Protein AF-A0A0K6FSK1-F1 (afdb_monomer_lite)

Organism: NCBI:txid456999

Secondary structure (DSSP, 8-state):
---------------------------------TTHHHHHH---S--S--S----TTTT----SGGGS--PPPTT----S-HHHHHHHHTTSS-TTS---HHHHHHHHHHHH---HHHHHHHHHHHHHHSEETTTTEEPPPSS-SSB--TGGGTT-TTSB-HHHHHHHHTTS-TT-TT----HHHHHHHHHHHHHHHH--

InterPro domains:
  IPR000028 Chloroperoxidase [PF01328] (67-198)
  IPR000028 Chloroperoxi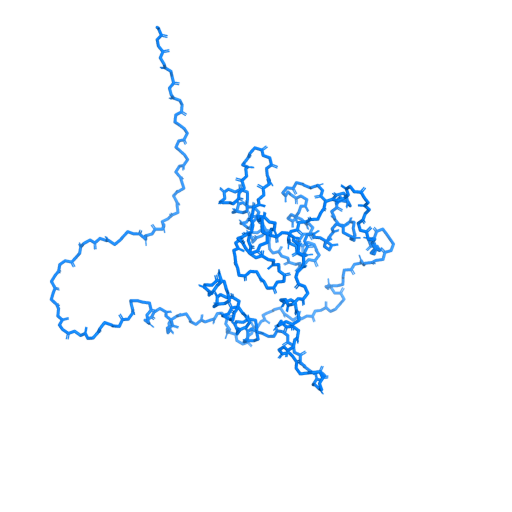dase [PS51405] (65-200)
  IPR036851 Chloroperoxidase-like superfamily [G3DSA:1.10.489.10] (57-200)
  IPR036851 Chloroperoxidase-like superfamily [SSF47571] (54-149)

Radius of gyration: 22.11 Å; chains: 1; bounding box: 65×78×45 Å

Structure (mmCIF, N/CA/C/O backbone):
data_AF-A0A0K6FSK1-F1
#
_entry.id   AF-A0A0K6FSK1-F1
#
loop_
_atom_site.group_PDB
_atom_site.id
_atom_site.type_symbol
_atom_site.label_atom_id
_atom_site.label_alt_id
_atom_site.label_comp_id
_atom_site.label_asym_id
_atom_site.label_entity_id
_atom_site.label_seq_id
_atom_site.pdbx_PDB_ins_code
_atom_site.Cartn_x
_atom_site.Cartn_y
_atom_site.Cartn_z
_atom_site.occupancy
_atom_site.B_iso_or_equiv
_atom_site.auth_seq_id
_atom_site.auth_comp_id
_atom_site.auth_asym_id
_atom_site.auth_atom_id
_atom_site.pdbx_PDB_model_num
ATOM 1 N N . MET A 1 1 ? -3.484 53.742 -11.649 1.00 34.16 1 MET A N 1
ATOM 2 C CA . MET A 1 1 ? -3.231 53.968 -10.212 1.00 34.16 1 MET A CA 1
ATOM 3 C C . MET A 1 1 ? -2.851 52.632 -9.583 1.00 34.16 1 MET A C 1
ATOM 5 O O . MET A 1 1 ? -3.701 51.766 -9.511 1.00 34.16 1 MET A O 1
ATOM 9 N N . GLN A 1 2 ? -1.553 52.509 -9.268 1.00 38.81 2 GLN A N 1
ATOM 10 C CA . GLN A 1 2 ? -0.832 51.586 -8.364 1.00 38.81 2 GLN A CA 1
ATOM 11 C C . GLN A 1 2 ? -1.074 50.048 -8.429 1.00 38.81 2 GLN A C 1
ATOM 13 O O . GLN A 1 2 ? -2.177 49.587 -8.149 1.00 38.81 2 GLN A O 1
ATOM 18 N N . PRO A 1 3 ? -0.016 49.247 -8.694 1.00 42.25 3 PRO A N 1
ATOM 19 C CA . PRO A 1 3 ? 0.044 47.802 -8.460 1.00 42.25 3 PRO A CA 1
ATOM 20 C C . PRO A 1 3 ? 0.623 47.474 -7.065 1.00 42.25 3 PRO A C 1
ATOM 22 O O . PRO A 1 3 ? 1.543 48.144 -6.606 1.00 42.25 3 PRO A O 1
ATOM 25 N N . PHE A 1 4 ? 0.151 46.403 -6.422 1.00 33.72 4 PHE A N 1
ATOM 26 C CA . PHE A 1 4 ? 0.806 45.795 -5.254 1.00 33.72 4 PHE A CA 1
ATOM 27 C C . PHE A 1 4 ? 1.145 44.331 -5.567 1.00 33.72 4 PHE A C 1
ATOM 29 O O . PHE A 1 4 ? 0.225 43.528 -5.728 1.00 33.72 4 PHE A O 1
ATOM 36 N N . PRO A 1 5 ? 2.432 43.947 -5.647 1.00 46.28 5 PRO A N 1
ATOM 37 C CA . PRO A 1 5 ? 2.841 42.554 -5.610 1.00 46.28 5 PRO A CA 1
ATOM 38 C C . PRO A 1 5 ? 3.157 42.168 -4.158 1.00 46.28 5 PRO A C 1
ATOM 40 O O . PRO A 1 5 ? 4.056 42.733 -3.541 1.00 46.28 5 PRO A O 1
ATOM 43 N N . ALA A 1 6 ? 2.438 41.195 -3.600 1.00 37.34 6 ALA A N 1
ATOM 44 C CA . ALA A 1 6 ? 2.857 40.527 -2.371 1.00 37.34 6 ALA A CA 1
ATOM 45 C C . ALA A 1 6 ? 3.639 39.264 -2.753 1.00 37.34 6 ALA A C 1
ATOM 47 O O . ALA A 1 6 ? 3.069 38.201 -2.991 1.00 37.34 6 ALA A O 1
ATOM 48 N N . LEU A 1 7 ? 4.961 39.414 -2.850 1.00 38.75 7 LEU A N 1
ATOM 49 C CA . LEU A 1 7 ? 5.911 38.309 -2.790 1.00 38.75 7 LEU A CA 1
ATOM 50 C C . LEU A 1 7 ? 5.837 37.688 -1.389 1.00 38.75 7 LEU A C 1
ATOM 52 O O . LEU A 1 7 ? 6.251 38.314 -0.417 1.00 38.75 7 LEU A O 1
ATOM 56 N N . ILE A 1 8 ? 5.355 36.451 -1.285 1.00 38.41 8 ILE A N 1
ATOM 57 C CA . ILE A 1 8 ? 5.636 35.602 -0.124 1.00 38.41 8 ILE A CA 1
ATOM 58 C C . ILE A 1 8 ? 6.870 34.777 -0.486 1.00 38.41 8 ILE A C 1
ATOM 60 O O . ILE A 1 8 ? 6.779 33.719 -1.102 1.00 38.41 8 ILE A O 1
ATOM 64 N N . ALA A 1 9 ? 8.041 35.308 -0.140 1.00 36.09 9 ALA A N 1
ATOM 65 C CA . ALA A 1 9 ? 9.275 34.543 -0.084 1.00 36.09 9 ALA A CA 1
ATOM 66 C C . ALA A 1 9 ? 9.294 33.783 1.248 1.00 36.09 9 ALA A C 1
ATOM 68 O O . ALA A 1 9 ? 9.629 34.353 2.286 1.00 36.09 9 ALA A O 1
ATOM 69 N N . LEU A 1 10 ? 8.909 32.506 1.236 1.00 36.31 10 LEU A N 1
ATOM 70 C CA . LEU A 1 10 ? 9.187 31.618 2.359 1.00 36.31 10 LEU A CA 1
ATOM 71 C C . LEU A 1 10 ? 10.569 31.005 2.129 1.00 36.31 10 LEU A C 1
ATOM 73 O O . LEU A 1 10 ? 10.738 30.089 1.326 1.00 36.31 10 LEU A O 1
ATOM 77 N N . ALA A 1 11 ? 11.573 31.565 2.799 1.00 36.16 11 ALA A N 1
ATOM 78 C CA . ALA A 1 11 ? 12.912 31.005 2.834 1.00 36.16 11 ALA A CA 1
ATOM 79 C C . ALA A 1 11 ? 12.872 29.646 3.553 1.00 36.16 11 ALA A C 1
ATOM 81 O O . ALA A 1 11 ? 12.874 29.585 4.781 1.00 36.16 11 ALA A O 1
ATOM 82 N N . LEU A 1 12 ? 12.862 28.547 2.794 1.00 39.47 12 LEU A N 1
ATOM 83 C CA . LEU A 1 12 ? 13.347 27.267 3.303 1.00 39.47 12 LEU A CA 1
ATOM 84 C C . LEU A 1 12 ? 14.866 27.395 3.459 1.00 39.47 12 LEU A C 1
ATOM 86 O O . LEU A 1 12 ? 15.631 27.135 2.534 1.00 39.47 12 LEU A O 1
ATOM 90 N N . ALA A 1 13 ? 15.315 27.806 4.643 1.00 41.19 13 ALA A N 1
ATOM 91 C CA . ALA A 1 13 ? 16.694 27.602 5.063 1.00 41.19 13 ALA A CA 1
ATOM 92 C C . ALA A 1 13 ? 16.888 26.119 5.422 1.00 41.19 13 ALA A C 1
ATOM 94 O O . ALA A 1 13 ? 17.000 25.744 6.584 1.00 41.19 13 ALA A O 1
ATOM 95 N N . GLY A 1 14 ? 16.887 25.265 4.402 1.00 38.97 14 GLY A N 1
ATOM 96 C CA . GLY A 1 14 ? 17.508 23.950 4.440 1.00 38.97 14 GLY A CA 1
ATOM 97 C C . GLY A 1 14 ? 18.625 23.979 3.411 1.00 38.97 14 GLY A C 1
ATOM 98 O O . GLY A 1 14 ? 18.356 24.148 2.225 1.00 38.97 14 GLY A O 1
ATOM 99 N N . ALA A 1 15 ? 19.878 23.894 3.847 1.00 41.66 15 ALA A N 1
ATOM 100 C CA . ALA A 1 15 ? 21.016 23.884 2.940 1.00 41.66 15 ALA A CA 1
ATOM 101 C C . ALA A 1 15 ? 20.999 22.607 2.079 1.00 41.66 15 ALA A C 1
ATOM 103 O O . ALA A 1 15 ? 21.584 21.592 2.444 1.00 41.66 15 ALA A O 1
ATOM 104 N N . VAL A 1 16 ? 20.355 22.659 0.914 1.00 39.56 16 VAL A N 1
ATOM 105 C CA . VAL A 1 16 ? 20.721 21.814 -0.224 1.00 39.56 16 VAL A CA 1
ATOM 106 C C . VAL A 1 16 ? 21.881 22.521 -0.912 1.00 39.56 16 VAL A C 1
ATOM 108 O O . VAL A 1 16 ? 21.704 23.429 -1.720 1.00 39.56 16 VAL A O 1
ATOM 111 N N . SER A 1 17 ? 23.103 22.131 -0.553 1.00 42.59 17 SER A N 1
ATOM 112 C CA . SER A 1 17 ? 24.263 22.409 -1.397 1.00 42.59 17 SER A CA 1
ATOM 113 C C . SER A 1 17 ? 24.192 21.467 -2.597 1.00 42.59 17 SER A C 1
ATOM 115 O O . SER A 1 17 ? 24.758 20.378 -2.598 1.00 42.59 17 SER A O 1
ATOM 117 N N . ALA A 1 18 ? 23.410 21.862 -3.595 1.00 38.56 18 ALA A N 1
ATOM 118 C CA . ALA A 1 18 ? 23.420 21.266 -4.921 1.00 38.56 18 ALA A CA 1
ATOM 119 C C . ALA A 1 18 ? 23.543 22.394 -5.946 1.00 38.56 18 ALA A C 1
ATOM 121 O O . ALA A 1 18 ? 22.648 22.635 -6.748 1.00 38.56 18 ALA A O 1
ATOM 122 N N . TYR A 1 19 ? 24.658 23.117 -5.885 1.00 37.97 19 TYR A N 1
ATOM 123 C CA . TYR A 1 19 ? 25.115 23.922 -7.008 1.00 37.97 19 TYR A CA 1
ATOM 124 C C . TYR A 1 19 ? 26.545 23.488 -7.330 1.00 37.97 19 TYR A C 1
ATOM 126 O O . TYR A 1 19 ? 27.399 23.552 -6.440 1.00 37.97 19 TYR A O 1
ATOM 134 N N . PRO A 1 20 ? 26.836 23.007 -8.550 1.00 41.19 20 PRO A N 1
ATOM 135 C CA . PRO A 1 20 ? 28.208 22.783 -8.959 1.00 41.19 20 PRO A CA 1
ATOM 136 C C . PRO A 1 20 ? 28.845 24.160 -9.157 1.00 41.19 20 PRO A C 1
ATOM 138 O O . PRO A 1 20 ? 28.588 24.844 -10.144 1.00 41.19 20 PRO A O 1
ATOM 141 N N . GLY A 1 21 ? 29.629 24.596 -8.172 1.00 34.19 21 GLY A N 1
ATOM 142 C CA . GLY A 1 21 ? 30.550 25.707 -8.357 1.00 34.19 21 GLY A CA 1
ATOM 143 C C . GLY A 1 21 ? 31.622 25.295 -9.359 1.00 34.19 21 GLY A C 1
ATOM 144 O O . GLY A 1 21 ? 32.258 24.253 -9.193 1.00 34.19 21 GLY A O 1
ATOM 145 N N . GLU A 1 22 ? 31.797 26.099 -10.405 1.00 43.84 22 GLU A N 1
ATOM 146 C CA . GLU A 1 22 ? 32.936 26.020 -11.314 1.00 43.84 22 GLU A CA 1
ATOM 147 C C . GLU A 1 22 ? 34.249 26.012 -10.518 1.00 43.84 22 GLU A C 1
ATOM 149 O O . GLU A 1 22 ? 34.535 26.917 -9.734 1.00 43.84 22 GLU A O 1
ATOM 154 N N . GLY A 1 23 ? 35.052 24.972 -10.736 1.00 31.52 23 GLY A N 1
ATOM 155 C CA . GLY A 1 23 ? 36.396 24.818 -10.198 1.00 31.52 23 GLY A CA 1
ATOM 156 C C . GLY A 1 23 ? 37.301 24.261 -11.286 1.00 31.52 23 GLY A C 1
ATOM 157 O O . GLY A 1 23 ? 37.164 23.115 -11.703 1.00 31.52 23 GLY A O 1
ATOM 158 N N . SER A 1 24 ? 38.180 25.126 -11.777 1.00 34.22 24 SER A N 1
ATOM 159 C CA . SER A 1 24 ? 39.178 24.866 -12.808 1.00 34.22 24 SER A CA 1
ATOM 160 C C . SER A 1 24 ? 40.335 23.994 -12.293 1.00 34.22 24 SER A C 1
ATOM 162 O O . SER A 1 24 ? 40.616 23.954 -11.098 1.00 34.22 24 SER A O 1
ATOM 164 N N . THR A 1 25 ? 41.066 23.429 -13.258 1.00 33.94 25 THR A N 1
ATOM 165 C CA . THR A 1 25 ? 42.421 22.839 -13.226 1.00 33.94 25 THR A CA 1
ATOM 166 C C . THR A 1 25 ? 42.614 21.374 -12.801 1.00 33.94 25 THR A C 1
ATOM 168 O O . THR A 1 25 ? 42.512 21.016 -11.638 1.00 33.94 25 THR A O 1
ATOM 171 N N . GLY A 1 26 ? 43.011 20.572 -13.804 1.00 40.16 26 GLY A N 1
ATOM 172 C CA . GLY A 1 26 ? 44.153 19.647 -13.759 1.00 40.16 26 GLY A CA 1
ATOM 173 C C . GLY A 1 26 ? 44.000 18.338 -12.982 1.00 40.16 26 GLY A C 1
ATOM 174 O O . GLY A 1 26 ? 44.145 18.328 -11.771 1.00 40.16 26 GLY A O 1
ATOM 175 N N . ASP A 1 27 ? 43.779 17.225 -13.694 1.00 35.41 27 ASP A N 1
ATOM 176 C CA . ASP A 1 27 ? 44.690 16.061 -13.724 1.00 35.41 27 ASP A CA 1
ATOM 177 C C . ASP A 1 27 ? 44.001 14.782 -14.241 1.00 35.41 27 ASP A C 1
ATOM 179 O O . ASP A 1 27 ? 42.877 14.433 -13.882 1.00 35.41 27 ASP A O 1
ATOM 183 N N . ASN A 1 28 ? 44.715 14.065 -15.114 1.00 48.56 28 ASN A N 1
ATOM 184 C CA . ASN A 1 28 ? 44.301 12.827 -15.776 1.00 48.56 28 ASN A CA 1
ATOM 185 C C . ASN A 1 28 ? 44.066 11.671 -14.785 1.00 48.56 28 ASN A C 1
ATOM 187 O O . ASN A 1 28 ? 45.002 10.944 -14.451 1.00 48.56 28 ASN A O 1
ATOM 191 N N . LYS A 1 29 ? 42.812 11.418 -14.401 1.00 40.03 29 LYS A N 1
ATOM 192 C CA . LYS A 1 29 ? 42.339 10.103 -13.931 1.00 40.03 29 LYS A CA 1
ATOM 193 C C . LYS A 1 29 ? 40.964 9.816 -14.534 1.00 40.03 29 LYS A C 1
ATOM 195 O O . LYS A 1 29 ? 40.110 10.692 -14.586 1.00 40.03 29 LYS A O 1
ATOM 200 N N . THR A 1 30 ? 40.795 8.586 -15.025 1.00 42.62 30 THR A N 1
ATOM 201 C CA . THR A 1 30 ? 39.555 7.977 -15.549 1.00 42.62 30 THR A CA 1
ATOM 202 C C . THR A 1 30 ? 38.298 8.508 -14.852 1.00 42.62 30 THR A C 1
ATOM 204 O O . THR A 1 30 ? 38.330 8.598 -13.624 1.00 42.62 30 THR A O 1
ATOM 207 N N . PRO A 1 31 ? 37.196 8.807 -15.575 1.00 41.78 31 PRO A N 1
ATOM 208 C CA . PRO A 1 31 ? 35.997 9.392 -14.986 1.00 41.78 31 PRO A CA 1
ATOM 209 C C . PRO A 1 31 ? 35.326 8.370 -14.065 1.00 41.78 31 PRO A C 1
ATOM 211 O O . PRO A 1 31 ? 34.455 7.599 -14.460 1.00 41.78 31 PRO A O 1
ATOM 214 N N . THR A 1 32 ? 35.759 8.337 -12.811 1.00 45.44 32 THR A N 1
ATOM 215 C CA . THR A 1 32 ? 35.029 7.691 -11.735 1.00 45.44 32 THR A CA 1
ATOM 216 C C . THR A 1 32 ? 33.798 8.538 -11.478 1.00 45.44 32 THR A C 1
ATOM 218 O O . THR A 1 32 ? 33.920 9.724 -11.172 1.00 45.44 32 THR A O 1
ATOM 221 N N . CYS A 1 33 ? 32.620 7.930 -11.633 1.00 46.72 33 CYS A N 1
ATOM 222 C CA . CYS A 1 33 ? 31.341 8.522 -11.262 1.00 46.72 33 CYS A CA 1
ATOM 223 C C . CYS A 1 33 ? 31.490 9.261 -9.914 1.00 46.72 33 CYS A C 1
ATOM 225 O O . CYS A 1 33 ? 31.934 8.633 -8.948 1.00 46.72 33 CYS A O 1
ATOM 227 N N . PRO A 1 34 ? 31.149 10.561 -9.817 1.00 56.97 34 PRO A N 1
ATOM 228 C CA . PRO A 1 34 ? 31.368 11.367 -8.609 1.00 56.97 34 PRO A CA 1
ATOM 229 C C . PRO A 1 34 ? 30.600 10.838 -7.384 1.00 56.97 34 PRO A C 1
ATOM 231 O O . PRO A 1 34 ? 30.915 11.191 -6.251 1.00 56.97 34 PRO A O 1
ATOM 234 N N . TYR A 1 35 ? 29.655 9.920 -7.60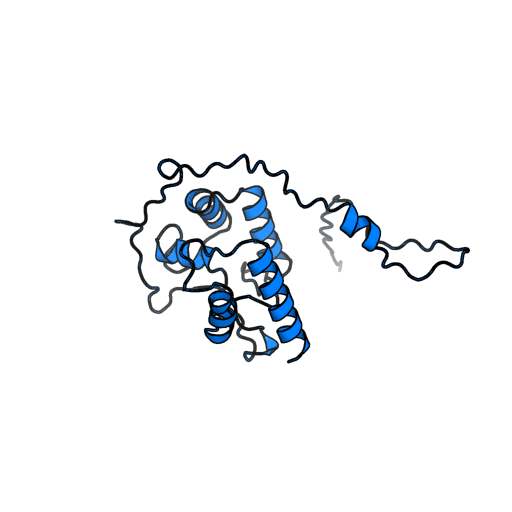5 1.00 50.59 35 TYR A N 1
ATOM 235 C CA . TYR A 1 35 ? 28.891 9.214 -6.579 1.00 50.59 35 TYR A CA 1
ATOM 236 C C . TYR A 1 35 ? 29.527 7.886 -6.120 1.00 50.59 35 TYR A C 1
ATOM 238 O O . TYR A 1 35 ? 29.054 7.279 -5.162 1.00 50.59 35 TYR A O 1
ATOM 246 N N . ALA A 1 36 ? 30.607 7.407 -6.750 1.00 52.62 36 ALA A N 1
ATOM 247 C CA . ALA A 1 36 ? 31.212 6.105 -6.437 1.00 52.62 3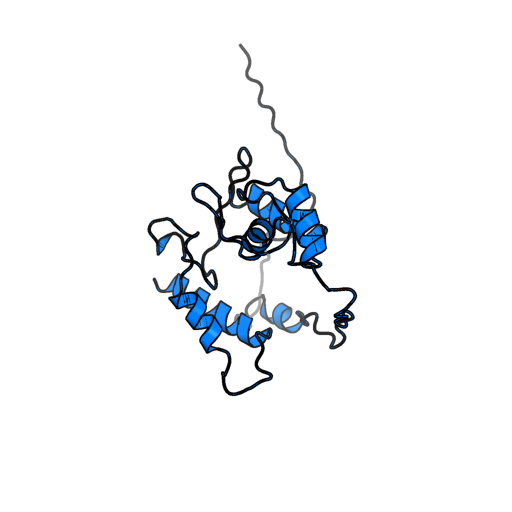6 ALA A CA 1
ATOM 248 C C . ALA A 1 36 ? 31.790 6.042 -5.010 1.00 52.62 36 ALA A C 1
ATOM 250 O O . ALA A 1 36 ? 31.637 5.038 -4.317 1.00 52.62 36 ALA A O 1
ATOM 251 N N . ALA A 1 37 ? 32.387 7.137 -4.529 1.00 48.34 37 ALA A N 1
ATOM 252 C CA . ALA A 1 37 ? 32.875 7.233 -3.150 1.00 48.34 37 ALA A CA 1
ATOM 253 C C . ALA A 1 37 ? 31.729 7.333 -2.122 1.00 48.34 37 ALA A C 1
ATOM 255 O O . ALA A 1 37 ? 31.877 6.916 -0.974 1.00 48.34 37 ALA A O 1
ATOM 2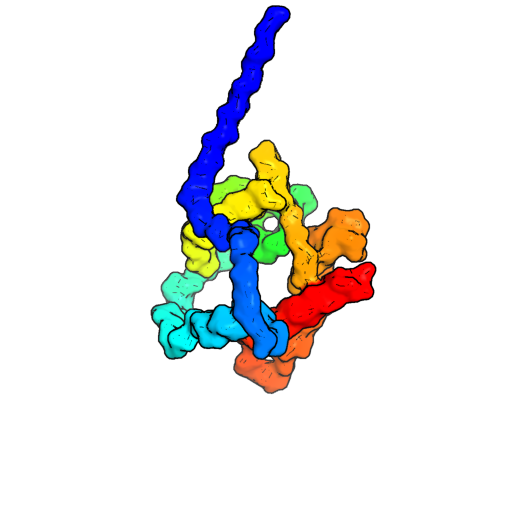56 N N . GLN A 1 38 ? 30.566 7.846 -2.536 1.00 48.94 38 GLN A N 1
ATOM 257 C CA . GLN A 1 38 ? 29.366 7.942 -1.700 1.00 48.94 38 GLN A CA 1
ATOM 258 C C . GLN A 1 38 ? 28.597 6.617 -1.659 1.00 48.94 38 GLN A C 1
ATOM 260 O O . GLN A 1 38 ? 28.013 6.302 -0.631 1.00 48.94 38 GLN A O 1
ATOM 265 N N . ALA A 1 39 ? 28.665 5.793 -2.710 1.00 49.34 39 ALA A N 1
ATOM 266 C CA . ALA A 1 39 ? 28.123 4.434 -2.702 1.00 49.34 39 ALA A CA 1
ATOM 267 C C . ALA A 1 39 ? 28.852 3.519 -1.698 1.00 49.34 39 ALA A C 1
ATOM 269 O O . ALA A 1 39 ? 28.219 2.688 -1.056 1.00 49.34 39 ALA A O 1
ATOM 270 N N . ALA A 1 40 ? 30.164 3.710 -1.514 1.00 45.12 40 ALA A N 1
ATOM 271 C CA . ALA A 1 40 ? 30.954 2.972 -0.524 1.00 45.12 40 ALA A CA 1
ATOM 272 C C . ALA A 1 40 ? 30.736 3.463 0.925 1.00 45.12 40 ALA A C 1
ATOM 274 O O . ALA A 1 40 ? 30.867 2.679 1.865 1.00 45.12 40 ALA A O 1
ATOM 275 N N . ASN A 1 41 ? 30.380 4.743 1.110 1.00 42.66 41 ASN A N 1
ATOM 276 C CA . ASN A 1 41 ? 30.095 5.349 2.420 1.00 42.66 41 ASN A CA 1
ATOM 277 C C . ASN A 1 41 ? 28.606 5.410 2.779 1.00 42.66 41 ASN A C 1
ATOM 279 O O . ASN A 1 41 ? 28.271 5.663 3.937 1.00 42.66 41 ASN A O 1
ATOM 283 N N . ALA A 1 42 ? 27.712 5.080 1.848 1.00 40.00 42 ALA A N 1
ATOM 284 C CA . ALA A 1 42 ? 26.370 4.622 2.154 1.00 40.00 42 ALA A CA 1
ATOM 285 C C . ALA A 1 42 ? 26.477 3.209 2.739 1.00 40.00 42 ALA A C 1
ATOM 287 O O . ALA A 1 42 ? 26.015 2.224 2.162 1.00 40.00 42 ALA A O 1
ATOM 288 N N . LYS A 1 43 ? 27.078 3.101 3.932 1.00 39.22 43 LYS A N 1
ATOM 289 C CA . LYS A 1 43 ? 26.673 2.058 4.862 1.00 39.22 43 LYS A CA 1
ATOM 290 C C . LYS A 1 43 ? 25.169 2.231 4.975 1.00 39.22 43 LYS A C 1
ATOM 292 O O . LYS A 1 43 ? 24.694 3.154 5.635 1.00 39.22 43 LYS A O 1
ATOM 297 N N . ARG A 1 44 ? 24.432 1.368 4.267 1.00 43.47 44 ARG A N 1
ATOM 298 C CA . ARG A 1 44 ? 23.040 1.052 4.561 1.00 43.47 44 ARG A CA 1
ATOM 299 C C . ARG A 1 44 ? 22.946 1.095 6.084 1.00 43.47 44 ARG A C 1
ATOM 301 O O . ARG A 1 44 ? 23.816 0.515 6.741 1.00 43.47 44 ARG A O 1
ATOM 308 N N . GLN A 1 45 ? 21.964 1.789 6.652 1.00 40.53 45 GLN A N 1
ATOM 309 C CA . GLN A 1 45 ? 21.563 1.554 8.039 1.00 40.53 45 GLN A CA 1
ATOM 310 C C . GLN A 1 45 ? 21.059 0.106 8.130 1.00 40.53 45 GLN A C 1
ATOM 312 O O . GLN A 1 45 ? 19.878 -0.191 8.156 1.00 40.53 45 GLN A O 1
ATOM 317 N N . SER A 1 46 ? 22.010 -0.806 8.069 1.00 43.84 46 SER A N 1
ATOM 318 C CA . SER A 1 46 ? 21.971 -2.223 8.320 1.00 43.84 46 SER A CA 1
ATOM 319 C C . SER A 1 46 ? 23.127 -2.431 9.296 1.00 43.84 46 SER A C 1
ATOM 321 O O . SER A 1 46 ? 24.033 -3.234 9.107 1.00 43.84 46 SER A O 1
ATOM 323 N N . SER A 1 47 ? 23.140 -1.629 10.367 1.00 41.41 47 SER A N 1
ATOM 324 C CA . SER A 1 47 ? 23.519 -2.222 11.635 1.00 41.41 47 SER A CA 1
ATOM 325 C C . SER A 1 47 ? 22.528 -3.362 11.823 1.00 41.41 47 SER A C 1
ATOM 327 O O . SER A 1 47 ? 21.322 -3.124 11.862 1.00 41.41 47 SER A O 1
ATOM 329 N N . THR A 1 48 ? 23.036 -4.584 11.881 1.00 43.72 48 THR A N 1
ATOM 330 C CA . THR A 1 48 ? 22.349 -5.861 12.131 1.00 43.72 48 THR A CA 1
ATOM 331 C C . THR A 1 48 ? 21.671 -5.933 13.510 1.00 43.72 48 THR A C 1
ATOM 333 O O . THR A 1 48 ? 21.579 -6.987 14.126 1.00 43.72 48 THR A O 1
ATOM 336 N N . SER A 1 49 ? 21.192 -4.795 13.994 1.00 46.59 49 SER A N 1
ATOM 337 C CA . SER A 1 49 ? 20.444 -4.593 15.217 1.00 46.59 49 SER A CA 1
ATOM 338 C C . SER A 1 49 ? 19.262 -3.703 14.850 1.00 46.59 49 SER A C 1
ATOM 340 O O . SER A 1 49 ? 19.260 -2.506 15.139 1.00 46.59 49 SER A O 1
ATOM 342 N N . SER A 1 50 ? 18.260 -4.257 14.162 1.00 49.59 50 SER A N 1
ATOM 343 C CA . SER A 1 50 ? 16.941 -3.630 14.176 1.00 49.59 50 SER A CA 1
ATOM 344 C C . SER A 1 50 ? 16.493 -3.617 15.639 1.00 49.59 50 SER A C 1
ATOM 346 O O . SER A 1 50 ? 16.150 -4.659 16.192 1.00 49.59 50 SER A O 1
ATOM 348 N N . SER A 1 51 ? 16.541 -2.464 16.309 1.00 49.53 51 SER A N 1
ATOM 349 C CA . SER A 1 51 ? 16.055 -2.351 17.694 1.00 49.53 51 SER A CA 1
ATOM 350 C C . SER A 1 51 ? 14.545 -2.602 17.808 1.00 49.53 51 SER A C 1
ATOM 352 O O . SER A 1 51 ? 14.025 -2.742 18.910 1.00 49.53 51 SER A O 1
ATOM 354 N N . ALA A 1 52 ? 13.839 -2.692 16.679 1.00 61.44 52 ALA A N 1
ATOM 355 C CA . ALA A 1 52 ? 12.455 -3.119 16.609 1.00 61.44 52 ALA A CA 1
ATOM 356 C C . ALA A 1 52 ? 12.374 -4.654 16.566 1.00 61.44 52 ALA A C 1
ATOM 358 O O . ALA A 1 52 ? 12.365 -5.266 15.501 1.00 61.44 52 ALA A O 1
ATOM 359 N N . THR A 1 53 ? 12.314 -5.294 17.732 1.00 72.31 53 THR A N 1
ATOM 360 C CA . THR A 1 53 ? 11.785 -6.660 17.838 1.00 72.31 53 THR A CA 1
ATOM 361 C C . THR A 1 53 ? 10.273 -6.626 17.641 1.00 72.31 53 THR A C 1
ATOM 363 O O . THR A 1 53 ? 9.601 -5.820 18.285 1.00 72.31 53 THR A O 1
ATOM 366 N N . PHE A 1 54 ? 9.739 -7.500 16.783 1.00 79.44 54 PHE A N 1
ATOM 367 C CA . PHE A 1 54 ? 8.294 -7.634 16.609 1.00 79.44 54 PHE A CA 1
ATOM 368 C C . PHE A 1 54 ? 7.653 -8.195 17.885 1.00 79.44 54 PHE A C 1
ATOM 370 O O . PHE A 1 54 ? 8.027 -9.268 18.359 1.00 79.44 54 PHE A O 1
ATOM 377 N N . ASP A 1 55 ? 6.686 -7.468 18.432 1.00 85.25 55 ASP A N 1
ATOM 378 C CA . ASP A 1 55 ? 5.863 -7.883 19.562 1.00 85.25 55 ASP A CA 1
ATOM 379 C C . ASP A 1 55 ? 4.416 -8.028 19.060 1.00 85.25 55 ASP A C 1
ATOM 381 O O . ASP A 1 55 ? 3.721 -7.019 18.891 1.00 85.25 55 ASP A O 1
ATOM 385 N N . PRO A 1 56 ? 3.936 -9.262 18.813 1.00 85.38 56 PRO A N 1
ATOM 386 C CA . PRO A 1 56 ? 2.625 -9.491 18.209 1.00 85.38 56 PRO A CA 1
ATOM 387 C C . PRO A 1 56 ? 1.468 -8.992 19.071 1.00 85.38 56 PRO A C 1
ATOM 389 O O . PRO A 1 56 ? 0.378 -8.779 18.551 1.00 85.38 56 PRO A O 1
ATOM 392 N N . VAL A 1 57 ? 1.673 -8.830 20.382 1.00 88.31 57 VAL A N 1
ATOM 393 C CA . VAL A 1 57 ? 0.633 -8.343 21.289 1.00 88.31 57 VAL A CA 1
ATOM 394 C C . VAL A 1 57 ? 0.573 -6.823 21.231 1.00 88.31 57 VAL A C 1
ATOM 396 O O . VAL A 1 57 ? -0.511 -6.265 21.073 1.00 88.31 57 VAL A O 1
ATOM 399 N N . LYS A 1 58 ? 1.725 -6.145 21.311 1.00 85.62 58 LYS A N 1
ATOM 400 C CA . LYS A 1 58 ? 1.779 -4.673 21.262 1.00 85.62 58 LYS A CA 1
ATOM 401 C C . LYS A 1 58 ? 1.484 -4.105 19.880 1.00 85.62 58 LYS A C 1
ATOM 403 O O . LYS A 1 58 ? 0.954 -3.006 19.787 1.00 85.62 58 LYS A O 1
ATOM 408 N N . GLN A 1 59 ? 1.823 -4.836 18.823 1.00 88.50 59 GLN A N 1
ATOM 409 C CA . GLN A 1 59 ? 1.634 -4.408 17.434 1.00 88.50 59 GLN A CA 1
ATOM 410 C C . GLN A 1 59 ? 0.365 -4.998 16.808 1.00 88.50 59 GLN A C 1
ATOM 412 O O . GLN A 1 59 ? 0.192 -4.966 15.590 1.00 88.50 59 GLN A O 1
ATOM 417 N N . LYS A 1 60 ? -0.541 -5.545 17.629 1.00 91.19 60 LYS A N 1
ATOM 418 C CA . LYS A 1 60 ? -1.838 -6.017 17.155 1.00 91.19 60 LYS A CA 1
ATOM 419 C C . LYS A 1 60 ? -2.732 -4.828 16.807 1.00 91.19 60 LYS A C 1
ATOM 421 O O . LYS A 1 60 ? -3.094 -4.041 17.678 1.00 91.19 60 LYS A O 1
ATOM 426 N N . ILE A 1 61 ? -3.165 -4.772 15.554 1.00 94.50 61 ILE A N 1
ATOM 427 C CA . ILE A 1 61 ? -4.193 -3.842 15.084 1.00 94.50 61 ILE A CA 1
ATOM 428 C C . ILE A 1 61 ? -5.545 -4.560 15.051 1.00 94.50 61 ILE A C 1
ATOM 430 O O . ILE A 1 61 ? -5.643 -5.696 14.584 1.00 94.50 61 ILE A O 1
ATOM 434 N N . ASP A 1 62 ? -6.590 -3.914 15.568 1.00 93.88 62 ASP A N 1
ATOM 435 C CA . ASP A 1 62 ? -7.949 -4.454 15.519 1.00 93.88 62 ASP A CA 1
ATOM 436 C C . ASP A 1 62 ? -8.564 -4.251 14.132 1.00 93.88 62 ASP A C 1
ATOM 438 O O . ASP A 1 62 ? -8.892 -3.142 13.737 1.00 93.88 62 ASP A O 1
ATOM 442 N N . VAL A 1 63 ? -8.752 -5.341 13.397 1.00 95.69 63 VAL A N 1
ATOM 443 C CA . VAL A 1 63 ? -9.408 -5.344 12.081 1.00 95.69 63 VAL A CA 1
ATOM 444 C C . VAL A 1 63 ? -10.792 -5.995 12.141 1.00 95.69 63 VAL A C 1
ATOM 446 O O . VAL A 1 63 ? -11.251 -6.595 11.170 1.00 95.69 63 VAL A O 1
ATOM 449 N N . THR A 1 64 ? -11.447 -5.933 13.303 1.00 95.69 64 THR A N 1
ATOM 450 C CA . THR A 1 64 ? -12.773 -6.511 13.559 1.00 95.69 64 THR A CA 1
ATOM 451 C C . THR A 1 64 ? -13.798 -5.434 13.928 1.00 95.69 64 THR A C 1
ATOM 453 O O . THR A 1 64 ? -13.467 -4.258 14.070 1.00 95.69 64 THR A O 1
ATOM 456 N N . GLY A 1 65 ? -15.078 -5.807 14.040 1.00 95.69 65 GLY A N 1
ATOM 457 C CA . GLY A 1 65 ? -16.140 -4.883 14.453 1.00 95.69 65 GLY A CA 1
ATOM 458 C C . GLY A 1 65 ? -16.245 -3.654 13.544 1.00 95.69 65 GLY A C 1
ATOM 459 O O . GLY A 1 65 ? -16.464 -3.788 12.342 1.00 95.69 65 GLY A O 1
ATOM 460 N N . VAL A 1 66 ? -16.071 -2.458 14.115 1.00 94.00 66 VAL A N 1
ATOM 461 C CA . VAL A 1 66 ? -16.082 -1.186 13.362 1.00 94.00 66 VAL A CA 1
ATOM 462 C C . VAL A 1 66 ? -14.911 -1.055 12.382 1.00 94.00 66 VAL A C 1
ATOM 464 O O . VAL A 1 66 ? -15.007 -0.285 11.431 1.00 94.00 66 VAL A O 1
ATOM 467 N N . HIS A 1 67 ? -13.845 -1.834 12.591 1.00 96.69 67 HIS A N 1
ATOM 468 C CA . HIS A 1 67 ? -12.675 -1.920 11.722 1.00 96.69 67 HIS A CA 1
ATOM 469 C C . HIS A 1 67 ? -12.649 -3.186 10.854 1.00 96.69 67 HIS A C 1
ATOM 471 O O . HIS A 1 67 ? -11.638 -3.491 10.213 1.00 96.69 67 HIS A O 1
ATOM 477 N N . ALA A 1 68 ? -13.756 -3.936 10.806 1.00 97.44 68 ALA A N 1
ATOM 478 C CA . ALA A 1 68 ? -13.906 -5.034 9.862 1.00 97.44 68 ALA A CA 1
ATOM 479 C C . ALA A 1 68 ? -13.759 -4.524 8.425 1.00 97.44 68 ALA A C 1
ATOM 481 O O . ALA A 1 68 ? -14.249 -3.447 8.080 1.00 97.44 68 ALA A O 1
ATOM 482 N N . PHE A 1 69 ? -13.093 -5.315 7.581 1.00 97.75 69 PHE A N 1
ATOM 483 C CA . PHE A 1 69 ? -12.938 -4.972 6.174 1.00 97.75 69 PHE A CA 1
ATOM 484 C C . PHE A 1 69 ? -14.304 -4.741 5.526 1.00 97.75 69 PHE A C 1
ATOM 486 O O . PHE A 1 69 ? -15.190 -5.599 5.563 1.00 97.75 69 PHE A O 1
ATOM 493 N N . LYS A 1 70 ? -14.431 -3.601 4.855 1.00 96.50 70 LYS A N 1
ATOM 494 C CA . LYS A 1 70 ? -15.551 -3.290 3.984 1.00 96.50 70 LYS A CA 1
ATOM 495 C C . LYS A 1 70 ? -15.010 -2.884 2.618 1.00 96.50 70 LYS A C 1
ATOM 497 O O . LYS A 1 70 ? -14.133 -2.028 2.508 1.00 96.50 70 LYS A O 1
ATOM 502 N N . ALA A 1 71 ? -15.521 -3.521 1.567 1.00 95.62 71 ALA A N 1
ATOM 503 C CA . ALA A 1 71 ? -15.181 -3.137 0.203 1.00 95.62 71 ALA A CA 1
ATOM 504 C C . ALA A 1 71 ? -15.722 -1.723 -0.095 1.00 95.62 71 ALA A C 1
ATOM 506 O O . ALA A 1 71 ? -16.825 -1.405 0.360 1.00 95.62 71 ALA A O 1
ATOM 507 N N . PRO A 1 72 ? -14.989 -0.895 -0.864 1.00 93.38 72 PRO A N 1
ATOM 508 C CA . PRO A 1 72 ? -15.441 0.447 -1.214 1.00 93.38 72 PRO A CA 1
ATOM 509 C C . PRO A 1 72 ? -16.760 0.386 -1.993 1.00 93.38 72 PRO A C 1
ATOM 511 O O . PRO A 1 72 ? -16.915 -0.409 -2.924 1.00 93.38 72 PRO A O 1
ATOM 514 N N . ALA A 1 73 ? -17.714 1.233 -1.617 1.00 93.25 73 ALA A N 1
ATOM 515 C CA . ALA A 1 73 ? -18.987 1.377 -2.303 1.00 93.25 73 ALA A CA 1
ATOM 516 C C . ALA A 1 73 ? -18.867 2.305 -3.522 1.00 93.25 73 ALA A C 1
ATOM 518 O O . ALA A 1 73 ? -17.880 3.016 -3.727 1.00 93.25 73 ALA A O 1
ATOM 519 N N . LYS A 1 74 ? -19.916 2.336 -4.351 1.00 94.12 74 LYS A N 1
ATOM 520 C CA . LYS A 1 74 ? -19.995 3.276 -5.474 1.00 94.12 74 LYS A CA 1
ATOM 521 C C . LYS A 1 74 ? -19.921 4.717 -4.953 1.00 94.12 74 LYS A C 1
ATOM 523 O O . LYS A 1 74 ? -20.811 5.151 -4.230 1.00 94.12 74 LYS A O 1
ATOM 528 N N . GLY A 1 75 ? -18.905 5.458 -5.391 1.00 86.75 75 GLY A N 1
ATOM 529 C CA . GLY A 1 75 ? -18.669 6.851 -4.994 1.00 86.75 75 GLY A CA 1
ATOM 530 C C . GLY A 1 75 ? -17.561 7.022 -3.953 1.00 86.75 75 GLY A C 1
ATOM 531 O O . GLY A 1 75 ? -17.036 8.129 -3.832 1.00 86.75 75 GLY A O 1
ATOM 532 N N . ASP A 1 76 ? -17.148 5.943 -3.282 1.00 89.00 76 ASP A N 1
ATOM 533 C CA . ASP A 1 76 ? -15.982 5.970 -2.403 1.00 89.00 76 ASP A CA 1
ATOM 534 C C . ASP A 1 76 ? -14.708 6.122 -3.239 1.00 89.00 76 ASP A C 1
ATOM 536 O O . ASP A 1 76 ? -14.518 5.467 -4.269 1.00 89.00 76 ASP A O 1
ATOM 540 N N . LYS A 1 77 ? -13.820 7.012 -2.801 1.00 86.88 77 LYS A N 1
ATOM 541 C CA . LYS A 1 77 ? -12.564 7.307 -3.483 1.00 86.88 77 LYS A CA 1
ATOM 542 C C . LYS A 1 77 ? -11.473 6.383 -2.974 1.00 86.88 77 LYS A C 1
ATOM 544 O O . LYS A 1 77 ? -11.312 6.186 -1.773 1.00 86.88 77 LYS A O 1
ATOM 549 N N . ARG A 1 78 ? -10.685 5.837 -3.889 1.00 88.88 78 ARG A N 1
ATOM 550 C CA . ARG A 1 78 ? -9.430 5.161 -3.569 1.00 88.88 78 ARG A CA 1
ATOM 551 C C . ARG A 1 78 ? -8.354 5.742 -4.457 1.00 88.88 78 ARG A C 1
ATOM 553 O O . ARG A 1 78 ? -8.598 6.048 -5.624 1.00 88.88 78 ARG A O 1
ATOM 560 N N . GLY A 1 79 ? -7.209 5.967 -3.842 1.00 80.88 79 GLY A N 1
ATOM 561 C CA . GLY A 1 79 ? -6.050 6.510 -4.510 1.00 80.88 79 GLY A CA 1
ATOM 562 C C . GLY A 1 79 ? -5.077 5.400 -4.877 1.00 80.88 79 GLY A C 1
ATOM 563 O O . GLY A 1 79 ? -5.389 4.212 -4.785 1.00 80.88 79 GLY A O 1
ATOM 564 N N . PRO A 1 80 ? -3.860 5.785 -5.230 1.00 81.44 80 PRO A N 1
ATOM 565 C CA . PRO A 1 80 ? -2.810 4.835 -5.540 1.00 81.44 80 PRO A CA 1
ATOM 566 C C . PRO A 1 80 ? -2.069 4.318 -4.314 1.00 81.44 80 PRO A C 1
ATOM 568 O O . PRO A 1 80 ? -1.381 3.306 -4.382 1.00 81.44 80 PRO A O 1
ATOM 571 N N . CYS A 1 81 ? -2.186 4.993 -3.172 1.00 86.25 81 CYS A N 1
ATOM 572 C CA . CYS A 1 81 ? -1.524 4.558 -1.954 1.00 86.25 81 CYS A CA 1
ATOM 573 C C . CYS A 1 81 ? -2.264 3.343 -1.364 1.00 86.25 81 CYS A C 1
ATOM 575 O O . CYS A 1 81 ? -3.376 3.505 -0.846 1.00 86.25 81 CYS A O 1
ATOM 577 N N . PRO A 1 82 ? -1.678 2.127 -1.393 1.00 90.38 82 PRO A N 1
ATOM 578 C CA . PRO A 1 82 ? -2.350 0.938 -0.873 1.00 90.38 82 PRO A CA 1
ATOM 579 C C . PRO A 1 82 ? -2.596 1.036 0.640 1.00 90.38 82 PRO A C 1
ATOM 581 O O . PRO A 1 82 ? -3.619 0.551 1.117 1.00 90.38 82 PRO A O 1
ATOM 584 N N . ALA A 1 83 ? -1.712 1.719 1.378 1.00 90.12 83 ALA A N 1
ATOM 585 C CA . ALA A 1 83 ? -1.838 1.923 2.819 1.00 90.12 83 ALA A CA 1
ATOM 586 C C . ALA A 1 83 ? -3.084 2.753 3.174 1.00 90.12 83 ALA A C 1
ATOM 588 O O . ALA A 1 83 ? -3.923 2.306 3.954 1.00 90.12 83 ALA A O 1
ATOM 589 N N . LEU A 1 84 ? -3.268 3.917 2.538 1.00 90.38 84 LEU A N 1
ATOM 590 C CA . LEU A 1 84 ? -4.451 4.762 2.761 1.00 90.38 84 LEU A CA 1
ATOM 591 C C . LEU A 1 84 ? -5.743 4.065 2.313 1.00 90.38 84 LEU A C 1
ATOM 593 O O . LEU A 1 84 ? -6.772 4.168 2.981 1.00 90.38 84 LEU A O 1
ATOM 597 N N . ASN A 1 85 ? -5.686 3.297 1.221 1.00 92.94 85 ASN A N 1
ATOM 598 C CA . ASN A 1 85 ? -6.822 2.496 0.769 1.00 92.94 85 ASN A CA 1
ATOM 599 C C . ASN A 1 85 ? -7.229 1.441 1.808 1.00 92.94 85 ASN A C 1
ATOM 601 O O . ASN A 1 85 ? -8.424 1.255 2.047 1.00 92.94 85 ASN A O 1
ATOM 605 N N . ALA A 1 86 ? -6.256 0.769 2.432 1.00 95.19 86 ALA A N 1
ATOM 606 C CA . ALA A 1 86 ? -6.508 -0.191 3.501 1.00 95.19 86 ALA A CA 1
ATOM 607 C C . ALA A 1 86 ? -7.119 0.492 4.732 1.00 95.19 86 ALA A C 1
ATOM 609 O O . ALA A 1 86 ? -8.144 0.031 5.229 1.00 95.19 86 ALA A O 1
ATOM 610 N N . LEU A 1 87 ? -6.570 1.631 5.168 1.00 95.25 87 LEU A N 1
ATOM 611 C CA . LEU A 1 87 ? -7.115 2.395 6.295 1.00 95.25 87 LEU A CA 1
ATOM 612 C C . LEU A 1 87 ? -8.573 2.811 6.068 1.00 95.25 87 LEU A C 1
ATOM 614 O O . LEU A 1 87 ? -9.400 2.648 6.963 1.00 95.25 87 LEU A O 1
ATOM 618 N N . ALA A 1 88 ? -8.917 3.285 4.868 1.00 95.44 88 ALA A N 1
ATOM 619 C CA . ALA A 1 88 ? -10.296 3.627 4.527 1.00 95.44 88 ALA A CA 1
ATOM 620 C C . ALA A 1 88 ? -11.207 2.384 4.476 1.00 95.44 88 ALA A C 1
ATOM 622 O O . ALA A 1 88 ? -12.325 2.417 4.992 1.00 95.44 88 ALA A O 1
ATOM 623 N N . ASN A 1 89 ? -10.739 1.261 3.916 1.00 97.25 89 ASN A N 1
ATOM 624 C CA . ASN A 1 89 ? -11.496 -0.003 3.882 1.00 97.25 89 ASN A CA 1
ATOM 625 C C . ASN A 1 89 ? -11.748 -0.593 5.280 1.00 97.25 89 ASN A C 1
ATOM 627 O O . ASN A 1 89 ? -12.757 -1.266 5.476 1.00 97.25 89 ASN A O 1
ATOM 631 N N . HIS A 1 90 ? -10.858 -0.318 6.234 1.00 97.81 90 HIS A N 1
ATOM 632 C CA . HIS A 1 90 ? -10.960 -0.723 7.637 1.00 97.81 90 HIS A CA 1
ATOM 633 C C . HIS A 1 90 ? -11.494 0.392 8.554 1.00 97.81 90 HIS A C 1
ATOM 635 O O . HIS A 1 90 ? -11.405 0.282 9.771 1.00 97.81 90 HIS A O 1
ATOM 641 N N . GLY A 1 91 ? -12.023 1.495 8.016 1.00 94.75 91 GLY A N 1
ATOM 642 C CA . GLY A 1 91 ? -12.648 2.552 8.823 1.00 94.75 91 GLY A CA 1
ATOM 643 C C . GLY A 1 91 ? -11.706 3.290 9.787 1.00 94.75 91 GLY A C 1
ATOM 644 O O . GLY A 1 91 ? -12.181 3.956 10.702 1.00 94.75 91 GLY A O 1
ATOM 645 N N . TYR A 1 92 ? -10.387 3.179 9.606 1.00 95.06 92 TYR A N 1
ATOM 646 C CA . TYR A 1 92 ? -9.397 4.024 10.289 1.00 95.06 92 TYR A CA 1
ATOM 647 C C . TYR A 1 92 ? -9.313 5.424 9.679 1.00 95.06 92 TYR A C 1
ATOM 649 O O . TYR A 1 92 ? -8.891 6.363 10.344 1.00 95.06 92 TYR A O 1
ATOM 657 N N . LEU A 1 93 ? -9.747 5.551 8.427 1.00 92.69 93 LEU A N 1
ATOM 658 C CA . LEU A 1 93 ? -10.052 6.812 7.762 1.00 92.69 93 LEU A CA 1
ATOM 659 C C . LEU A 1 93 ? -11.523 6.813 7.333 1.00 92.69 93 LEU A C 1
ATOM 661 O O . LEU A 1 93 ? -12.124 5.734 7.230 1.00 92.69 93 LEU A O 1
ATOM 665 N N . PRO A 1 94 ? -12.108 7.989 7.032 1.00 93.12 94 PRO A N 1
ATOM 666 C CA . PRO A 1 94 ? -13.429 8.065 6.426 1.00 93.12 94 PRO A CA 1
ATOM 667 C C . PRO A 1 94 ? -13.553 7.101 5.241 1.00 93.12 94 PRO A C 1
ATOM 669 O O . PRO A 1 94 ? -12.754 7.121 4.303 1.00 93.12 94 PRO A O 1
ATOM 672 N N . HIS A 1 95 ? -14.565 6.229 5.280 1.00 93.94 95 HIS A N 1
ATOM 673 C CA . HIS A 1 95 ? -14.694 5.133 4.313 1.00 93.94 95 HIS A CA 1
ATOM 674 C C . HIS A 1 95 ? -14.861 5.621 2.864 1.00 93.94 95 HIS A C 1
ATOM 676 O O . HIS A 1 95 ? -14.441 4.944 1.922 1.00 93.94 95 HIS A O 1
ATOM 682 N N . ASN A 1 96 ? -15.391 6.836 2.697 1.00 87.75 96 ASN A N 1
ATOM 683 C CA . ASN A 1 96 ? -15.507 7.528 1.415 1.00 87.75 96 ASN A CA 1
ATOM 684 C C . ASN A 1 96 ? -14.151 7.918 0.795 1.00 87.75 96 ASN A C 1
ATOM 686 O O . ASN A 1 96 ? -14.122 8.366 -0.350 1.00 87.75 96 ASN A O 1
ATOM 690 N N . GLY A 1 97 ? -13.042 7.750 1.523 1.00 84.88 97 GLY A N 1
ATOM 691 C CA . GLY A 1 97 ? -11.685 8.026 1.060 1.00 84.88 97 GLY A CA 1
ATOM 692 C C . GLY A 1 97 ? -11.322 9.506 0.982 1.00 84.88 97 GLY A C 1
ATOM 693 O O . GLY A 1 97 ? -10.376 9.850 0.278 1.00 84.88 97 GLY A O 1
ATOM 694 N N . VAL A 1 98 ? -12.070 10.382 1.660 1.00 84.25 98 VAL A N 1
ATOM 695 C CA . VAL A 1 98 ? -11.749 11.810 1.785 1.00 84.25 98 VAL A CA 1
ATOM 696 C C . VAL A 1 98 ? -11.360 12.082 3.231 1.00 84.25 98 VAL A C 1
ATOM 698 O O . VAL A 1 98 ? -12.187 11.947 4.126 1.00 84.25 98 VAL A O 1
ATOM 701 N N . THR A 1 99 ? -10.106 12.459 3.454 1.00 82.62 99 THR A N 1
ATOM 702 C CA . THR A 1 99 ? -9.535 12.721 4.781 1.00 82.62 99 THR A CA 1
ATOM 703 C C . THR A 1 99 ? -8.643 13.956 4.727 1.00 82.62 99 THR A C 1
ATOM 705 O O . THR A 1 99 ? -8.298 14.424 3.639 1.00 82.62 99 THR A O 1
ATOM 708 N N . ASN A 1 100 ? -8.274 14.490 5.888 1.00 78.31 100 ASN A N 1
ATOM 709 C CA . ASN A 1 100 ? -7.264 15.534 5.988 1.00 78.31 100 ASN A CA 1
ATOM 710 C C . ASN A 1 100 ? -5.902 14.962 6.415 1.00 78.31 100 ASN A C 1
ATOM 712 O O . ASN A 1 100 ? -5.764 13.799 6.786 1.00 78.31 100 ASN A O 1
ATOM 716 N N . PHE A 1 101 ? -4.886 15.814 6.352 1.00 70.69 101 PHE A N 1
ATOM 717 C CA . PHE A 1 101 ? -3.505 15.468 6.669 1.00 70.69 101 PHE A CA 1
ATOM 718 C C . PHE A 1 101 ? -3.327 14.882 8.076 1.00 70.69 101 PHE A C 1
ATOM 720 O O . PHE A 1 101 ? -2.647 13.872 8.236 1.00 70.69 101 PHE A O 1
ATOM 727 N N . THR A 1 102 ? -3.936 15.506 9.084 1.00 77.31 102 THR A N 1
ATOM 728 C CA . THR A 1 102 ? -3.775 15.111 10.487 1.00 77.31 102 THR A CA 1
ATOM 729 C C . THR A 1 102 ? -4.365 13.727 10.722 1.00 77.31 102 THR A C 1
ATOM 731 O O . THR A 1 102 ? -3.674 12.851 11.228 1.00 77.31 102 THR A O 1
ATOM 734 N N . GLU A 1 103 ? -5.592 13.493 10.253 1.00 82.12 103 GLU A N 1
ATOM 735 C CA . GLU A 1 103 ? -6.252 12.183 10.332 1.00 82.12 103 GLU A CA 1
ATOM 736 C C . GLU A 1 103 ? -5.440 11.084 9.632 1.00 82.12 103 GLU A C 1
ATOM 738 O O . GLU A 1 103 ? -5.263 9.995 10.176 1.00 82.12 103 GLU A O 1
ATOM 743 N N . ALA A 1 104 ? -4.915 11.368 8.434 1.00 83.19 104 ALA A N 1
ATOM 744 C CA . ALA A 1 104 ? -4.079 10.430 7.691 1.00 83.19 104 ALA A CA 1
ATOM 745 C C . ALA A 1 104 ? -2.777 10.099 8.436 1.00 83.19 104 ALA A C 1
ATOM 747 O O . ALA A 1 104 ? -2.402 8.929 8.513 1.00 83.19 104 ALA A O 1
ATOM 748 N N . SER A 1 105 ? -2.111 11.110 8.998 1.00 79.56 105 SER A N 1
ATOM 749 C CA . SER A 1 105 ? -0.863 10.953 9.752 1.00 79.56 105 SER A CA 1
ATOM 750 C C . SER A 1 105 ? -1.083 10.135 11.029 1.00 79.56 105 SER A C 1
ATOM 752 O O . SER A 1 105 ? -0.401 9.133 11.249 1.00 79.56 105 SER A O 1
ATOM 754 N N . GLU A 1 106 ? -2.112 10.470 11.811 1.00 84.69 106 GLU A N 1
ATOM 755 C CA . GLU A 1 106 ? -2.481 9.746 13.031 1.00 84.69 106 GLU A CA 1
ATOM 756 C C . GLU A 1 106 ? -2.883 8.293 12.740 1.00 84.69 106 GLU A C 1
ATOM 758 O O . GLU A 1 106 ? -2.468 7.375 13.451 1.00 84.69 106 GLU A O 1
ATOM 763 N N . ALA A 1 107 ? -3.648 8.048 11.670 1.00 89.38 107 ALA A N 1
ATOM 764 C CA . ALA A 1 107 ? -4.035 6.698 11.271 1.00 89.38 107 ALA A CA 1
ATOM 765 C C . ALA A 1 107 ? -2.828 5.869 10.799 1.00 89.38 107 ALA A C 1
ATOM 767 O O . ALA A 1 107 ? -2.697 4.705 11.185 1.00 89.38 107 ALA A O 1
ATOM 768 N N . CYS A 1 108 ? -1.921 6.457 10.012 1.00 88.12 108 CYS A N 1
ATOM 769 C CA . CYS A 1 108 ? -0.679 5.809 9.587 1.00 88.12 108 CYS A CA 1
ATOM 770 C C . CYS A 1 108 ? 0.241 5.496 10.772 1.00 88.12 108 CYS A C 1
ATOM 772 O O . CYS A 1 108 ? 0.815 4.406 10.829 1.00 88.12 108 CYS A O 1
ATOM 774 N N . ASN A 1 109 ? 0.348 6.408 11.740 1.00 87.62 109 ASN A N 1
ATOM 775 C CA . ASN A 1 109 ? 1.097 6.168 12.965 1.00 87.62 109 ASN A CA 1
ATOM 776 C C . ASN A 1 109 ? 0.482 5.025 13.775 1.00 87.62 109 ASN A C 1
ATOM 778 O O . ASN A 1 109 ? 1.160 4.048 14.088 1.00 87.62 109 ASN A O 1
ATOM 782 N N . LYS A 1 110 ? -0.824 5.096 14.032 1.00 89.06 110 LYS A N 1
ATOM 783 C CA . LYS A 1 110 ? -1.540 4.111 14.843 1.00 89.06 110 LYS A CA 1
ATOM 784 C C . LYS A 1 110 ? -1.507 2.706 14.245 1.00 89.06 110 LYS A C 1
ATOM 786 O O . LYS A 1 110 ? -1.331 1.741 14.980 1.00 89.06 110 LYS A O 1
ATOM 791 N N . VAL A 1 111 ? -1.734 2.581 12.938 1.00 91.75 111 VAL A N 1
ATOM 792 C CA . VAL A 1 111 ? -1.933 1.278 12.282 1.00 91.75 111 VAL A CA 1
ATOM 793 C C . VAL A 1 111 ? -0.634 0.701 11.737 1.00 91.75 111 VAL A C 1
ATOM 795 O O . VAL A 1 111 ? -0.418 -0.504 11.830 1.00 91.75 111 VAL A O 1
ATOM 798 N N . PHE A 1 112 ? 0.237 1.537 11.174 1.00 88.88 112 PHE A N 1
ATOM 799 C CA . PHE A 1 112 ? 1.477 1.078 10.543 1.00 88.88 112 PHE A CA 1
ATOM 800 C C . PHE A 1 112 ? 2.727 1.381 11.374 1.00 88.88 112 PHE A C 1
ATOM 802 O O . PHE A 1 112 ? 3.824 1.016 10.958 1.00 88.88 112 PHE A O 1
ATOM 809 N N . GLY A 1 113 ? 2.597 2.051 12.525 1.00 86.00 113 GLY A N 1
ATOM 810 C CA . GLY A 1 113 ? 3.748 2.500 13.314 1.00 86.00 113 GLY A CA 1
ATOM 811 C C . GLY A 1 113 ? 4.586 3.557 12.590 1.00 86.00 113 GLY A C 1
ATOM 812 O O . GLY A 1 113 ? 5.764 3.721 12.899 1.00 86.00 113 GLY A O 1
ATOM 813 N N . MET A 1 114 ? 4.015 4.235 11.587 1.00 81.75 114 MET A N 1
ATOM 814 C CA . MET A 1 114 ? 4.734 5.213 10.777 1.00 81.75 114 MET A CA 1
ATOM 815 C C . MET A 1 114 ? 5.013 6.470 11.604 1.00 81.75 114 MET A C 1
ATOM 817 O O . MET A 1 114 ? 4.089 7.062 12.159 1.00 81.75 114 MET A O 1
ATOM 821 N N . GLY A 1 115 ? 6.277 6.890 11.689 1.00 77.00 115 GLY A N 1
ATOM 822 C CA . GLY A 1 115 ? 6.646 8.131 12.373 1.00 77.00 115 GLY A CA 1
ATOM 823 C C . GLY A 1 115 ? 5.853 9.323 11.833 1.00 77.00 115 GLY A C 1
ATOM 824 O O . GLY A 1 115 ? 5.573 9.408 10.631 1.00 77.00 115 GLY A O 1
ATOM 825 N N . GLU A 1 116 ? 5.449 10.231 12.721 1.00 68.69 116 GLU A N 1
ATOM 826 C CA . GLU A 1 116 ? 4.725 11.443 12.323 1.00 68.69 116 GLU A CA 1
ATOM 827 C C . GLU A 1 116 ? 5.582 12.317 11.401 1.00 68.69 116 GLU A C 1
ATOM 829 O O . GLU A 1 116 ? 5.067 12.920 10.473 1.00 68.69 116 GLU A O 1
ATOM 834 N N . ASP A 1 117 ? 6.902 12.327 11.580 1.00 64.38 117 ASP A N 1
ATOM 835 C CA . ASP A 1 117 ? 7.867 13.007 10.715 1.00 64.38 117 ASP A CA 1
ATOM 836 C C . ASP A 1 117 ? 7.841 12.489 9.266 1.00 64.38 117 ASP A C 1
ATOM 838 O O . ASP A 1 117 ? 7.765 13.281 8.325 1.00 64.38 117 ASP A O 1
ATOM 842 N N . VAL A 1 118 ? 7.834 11.167 9.080 1.00 64.06 118 VAL A N 1
ATOM 843 C CA . VAL A 1 118 ? 7.745 10.515 7.764 1.00 64.06 118 VAL A CA 1
ATOM 844 C C . VAL A 1 118 ? 6.367 10.733 7.147 1.00 64.06 118 VAL A C 1
ATOM 846 O O . VAL A 1 118 ? 6.265 11.073 5.968 1.00 64.06 118 VAL A O 1
ATOM 849 N N . SER A 1 119 ? 5.308 10.598 7.945 1.00 63.06 119 SER A N 1
ATOM 850 C CA . SER A 1 119 ? 3.929 10.829 7.504 1.00 63.06 119 SER A CA 1
ATOM 851 C C . SER A 1 119 ? 3.722 12.281 7.071 1.00 63.06 119 SER A C 1
ATOM 853 O O . SER A 1 119 ? 3.124 12.544 6.024 1.00 63.06 119 SER A O 1
ATOM 855 N N . ASN A 1 120 ? 4.295 13.222 7.824 1.00 63.09 120 ASN A N 1
ATOM 856 C CA . ASN A 1 120 ? 4.217 14.645 7.544 1.00 63.09 120 ASN A CA 1
ATOM 857 C C . ASN A 1 120 ? 5.035 15.017 6.310 1.00 63.09 120 ASN A C 1
ATOM 859 O O . ASN A 1 120 ? 4.547 15.770 5.468 1.00 63.09 120 ASN A O 1
ATOM 863 N N . LEU A 1 121 ? 6.242 14.466 6.159 1.00 64.06 121 LEU A N 1
ATOM 864 C CA . LEU A 1 121 ? 7.075 14.678 4.979 1.00 64.06 121 LEU A CA 1
ATOM 865 C C . LEU A 1 121 ? 6.397 14.137 3.716 1.00 64.06 121 LEU A C 1
ATOM 867 O O . LEU A 1 121 ? 6.267 14.871 2.741 1.00 64.06 121 LEU A O 1
ATOM 871 N N . LEU A 1 122 ? 5.924 12.887 3.729 1.00 66.94 122 LEU A N 1
ATOM 872 C CA . LEU A 1 122 ? 5.283 12.263 2.566 1.00 66.94 122 LEU A CA 1
ATOM 873 C C . LEU A 1 122 ? 3.992 12.982 2.171 1.00 66.94 122 LEU A C 1
ATOM 875 O O . LEU A 1 122 ? 3.750 13.207 0.988 1.00 66.94 122 LEU A O 1
ATOM 879 N N . SER A 1 123 ? 3.198 13.405 3.151 1.00 62.56 123 SER A N 1
ATOM 880 C CA . SER A 1 123 ? 1.952 14.128 2.894 1.00 62.56 123 SER A CA 1
ATOM 881 C C . SER A 1 123 ? 2.206 15.571 2.424 1.00 62.56 123 SER A C 1
ATOM 883 O O . SER A 1 123 ? 1.494 16.077 1.555 1.00 62.56 123 SER A O 1
ATOM 885 N N . THR A 1 124 ? 3.263 16.221 2.927 1.00 62.00 124 THR A N 1
ATOM 886 C CA . THR A 1 124 ? 3.697 17.560 2.489 1.00 62.00 124 THR A CA 1
ATOM 887 C C . THR A 1 124 ? 4.266 17.524 1.072 1.00 62.00 124 THR A C 1
ATOM 889 O O . THR A 1 124 ? 3.861 18.326 0.235 1.00 62.00 124 THR A O 1
ATOM 892 N N . LEU A 1 125 ? 5.158 16.574 0.769 1.00 59.16 125 LEU A N 1
ATOM 893 C CA . LEU A 1 125 ? 5.725 16.398 -0.571 1.00 59.16 125 LEU A CA 1
ATOM 894 C C . LEU A 1 125 ? 4.656 15.970 -1.579 1.00 59.16 125 LEU A C 1
ATOM 896 O O . LEU A 1 125 ? 4.627 16.515 -2.678 1.00 59.16 125 LEU A O 1
ATOM 900 N N . GLY A 1 126 ? 3.741 15.073 -1.194 1.00 59.09 126 GLY A N 1
ATOM 901 C CA . GLY A 1 126 ? 2.592 14.707 -2.022 1.00 59.09 126 GLY A CA 1
ATOM 902 C C . GLY A 1 126 ? 1.742 15.926 -2.383 1.00 59.09 126 GLY A C 1
ATOM 903 O O . GLY A 1 126 ? 1.437 16.139 -3.552 1.00 59.09 126 GLY A O 1
ATOM 904 N N . THR A 1 127 ? 1.445 16.790 -1.407 1.00 55.81 127 THR A N 1
ATOM 905 C CA . THR A 1 127 ? 0.632 17.999 -1.627 1.00 55.81 127 THR A CA 1
ATOM 906 C C . THR A 1 127 ? 1.366 19.093 -2.417 1.00 55.81 127 THR A C 1
ATOM 908 O O . THR A 1 127 ? 0.743 19.758 -3.238 1.00 55.81 127 THR A O 1
ATOM 911 N N . LEU A 1 128 ? 2.668 19.306 -2.179 1.00 51.84 128 LEU A N 1
ATOM 912 C CA . LEU A 1 128 ? 3.429 20.433 -2.746 1.00 51.84 128 LEU A CA 1
ATOM 913 C C . LEU A 1 128 ? 4.108 20.139 -4.086 1.00 51.84 128 LEU A C 1
ATOM 915 O O . LEU A 1 128 ? 4.195 21.033 -4.922 1.00 51.84 128 LEU A O 1
ATOM 919 N N . LEU A 1 129 ? 4.656 18.936 -4.271 1.00 46.78 129 LEU A N 1
ATOM 920 C CA . LEU A 1 129 ? 5.488 18.619 -5.439 1.00 46.78 129 LEU A CA 1
ATOM 921 C C . LEU A 1 129 ? 4.714 17.921 -6.549 1.00 46.78 129 LEU A C 1
ATOM 923 O O . LEU A 1 129 ? 5.128 17.963 -7.705 1.00 46.78 129 LEU A O 1
ATOM 927 N N . SER A 1 130 ? 3.611 17.268 -6.204 1.00 41.66 130 SER A N 1
ATOM 928 C CA . SER A 1 130 ? 2.847 16.470 -7.160 1.00 41.66 130 SER A CA 1
ATOM 929 C C . SER A 1 130 ? 1.354 16.748 -7.098 1.00 41.66 130 SER A C 1
ATOM 931 O O . SER A 1 130 ? 0.597 16.023 -7.733 1.00 41.66 130 SER A O 1
ATOM 933 N N . GLY A 1 131 ? 0.918 17.791 -6.382 1.00 45.31 131 GLY A N 1
ATOM 934 C CA . GLY A 1 131 ? -0.495 18.091 -6.206 1.00 45.31 131 GLY A CA 1
ATOM 935 C C . GLY A 1 131 ? -0.912 19.543 -6.396 1.00 45.31 131 GLY A C 1
ATOM 936 O O . GLY A 1 131 ? -0.090 20.448 -6.510 1.00 45.31 131 GLY A O 1
ATOM 937 N N . ASP A 1 132 ? -2.226 19.754 -6.456 1.00 45.03 132 ASP A N 1
ATOM 938 C CA . ASP A 1 132 ? -2.830 21.083 -6.401 1.00 45.03 132 ASP A CA 1
ATOM 939 C C . ASP A 1 132 ? -2.942 21.522 -4.929 1.00 45.03 132 ASP A C 1
ATOM 941 O O . ASP A 1 132 ? -3.751 20.962 -4.180 1.00 45.03 132 ASP A O 1
ATOM 945 N N . PRO A 1 133 ? -2.189 22.548 -4.491 1.00 46.44 133 PRO A N 1
ATOM 946 C CA . PRO A 1 133 ? -2.172 22.985 -3.098 1.00 46.44 133 PRO A CA 1
ATOM 947 C C . PRO A 1 133 ? -3.507 23.582 -2.624 1.00 46.44 133 PRO A C 1
ATOM 949 O O . PRO A 1 133 ? -3.687 23.773 -1.424 1.00 46.44 133 PRO A O 1
ATOM 952 N N . LYS A 1 134 ? -4.452 23.883 -3.530 1.00 43.09 134 LYS A N 1
ATOM 953 C CA . LYS A 1 134 ? -5.804 24.340 -3.170 1.00 43.09 134 LYS A CA 1
ATOM 954 C C . LYS A 1 134 ? -6.780 23.194 -2.917 1.00 43.09 134 LYS A C 1
ATOM 956 O O . LYS A 1 134 ? -7.769 23.404 -2.218 1.00 43.09 134 LYS A O 1
ATOM 961 N N . THR A 1 135 ? -6.537 22.017 -3.492 1.00 46.19 135 THR A N 1
ATOM 962 C CA . THR A 1 135 ? -7.452 20.863 -3.417 1.00 46.19 135 THR A CA 1
ATOM 963 C C . THR A 1 135 ? -6.832 19.623 -2.769 1.00 46.19 135 THR A C 1
ATOM 965 O O . THR A 1 135 ? -7.549 18.655 -2.522 1.00 46.19 135 THR A O 1
ATOM 968 N N . SER A 1 136 ? -5.530 19.651 -2.457 1.00 45.75 136 SER A N 1
ATOM 969 C CA . SER A 1 136 ? -4.758 18.547 -1.863 1.00 45.75 136 SER A CA 1
ATOM 970 C C . SER A 1 136 ? -4.816 17.240 -2.667 1.00 45.75 136 SER A C 1
ATOM 972 O O . SER A 1 136 ? -4.695 16.152 -2.109 1.00 45.75 136 SER A O 1
ATOM 974 N N . VAL A 1 137 ? -5.002 17.332 -3.986 1.00 45.38 137 VAL A N 1
ATOM 975 C CA . VAL A 1 137 ? -5.004 16.187 -4.910 1.00 45.38 137 VAL A CA 1
ATOM 976 C C . VAL A 1 137 ? -3.616 16.037 -5.511 1.00 45.38 137 VAL A C 1
ATOM 978 O O . VAL A 1 137 ? -3.124 17.022 -6.048 1.00 45.38 137 VAL A O 1
ATOM 981 N N . TRP A 1 138 ? -3.017 14.841 -5.470 1.00 51.00 138 TRP A N 1
ATOM 982 C CA . TRP A 1 138 ? -1.668 14.575 -5.988 1.00 51.00 138 TRP A CA 1
ATOM 983 C C . TRP A 1 138 ? -1.601 13.452 -7.039 1.00 51.00 138 TRP A C 1
ATOM 985 O O . TRP A 1 138 ? -2.444 12.553 -7.052 1.00 51.00 138 TRP A O 1
ATOM 995 N N . ASP A 1 139 ? -0.571 13.499 -7.889 1.00 47.41 139 ASP A N 1
ATOM 996 C CA . ASP A 1 139 ? -0.191 12.490 -8.887 1.00 47.41 139 ASP A CA 1
ATOM 997 C C . ASP A 1 139 ? 0.981 11.612 -8.389 1.00 47.41 139 ASP A C 1
ATOM 999 O O . ASP A 1 139 ? 1.763 12.026 -7.531 1.00 47.41 139 ASP A O 1
ATOM 1003 N N . ILE A 1 140 ? 1.096 10.382 -8.891 1.00 59.41 140 ILE A N 1
ATOM 1004 C CA . ILE A 1 140 ? 2.172 9.440 -8.543 1.00 59.41 140 ILE A CA 1
ATOM 1005 C C . ILE A 1 140 ? 3.329 9.595 -9.525 1.00 59.41 140 ILE A C 1
ATOM 1007 O O . ILE A 1 140 ? 3.125 9.808 -10.715 1.00 59.41 140 ILE A O 1
ATOM 1011 N N . SER A 1 141 ? 4.552 9.367 -9.052 1.00 64.88 141 SER A N 1
ATOM 1012 C CA . SER A 1 141 ? 5.696 9.122 -9.931 1.00 64.88 141 SER A CA 1
ATOM 1013 C C . SER A 1 141 ? 5.585 7.789 -10.696 1.00 64.88 141 SER A C 1
ATOM 1015 O O . SER A 1 141 ? 5.001 6.813 -10.214 1.00 64.88 141 SER A O 1
ATOM 1017 N N . ASP A 1 142 ? 6.215 7.735 -11.869 1.00 76.38 142 ASP A N 1
ATOM 1018 C CA . ASP A 1 142 ? 6.330 6.526 -12.691 1.00 76.38 142 ASP A CA 1
ATOM 1019 C C . ASP A 1 142 ? 7.141 5.409 -12.002 1.00 76.38 142 ASP A C 1
ATOM 1021 O O . ASP A 1 142 ? 7.774 5.600 -10.958 1.00 76.38 142 ASP A O 1
ATOM 1025 N N . ALA A 1 143 ? 7.143 4.220 -12.612 1.00 81.38 143 ALA A N 1
ATOM 1026 C CA . ALA A 1 143 ? 7.792 3.006 -12.114 1.00 81.38 143 ALA A CA 1
ATOM 1027 C C . ALA A 1 143 ? 7.169 2.457 -10.818 1.00 81.38 143 ALA A C 1
ATOM 1029 O O . ALA A 1 143 ? 7.839 1.805 -10.010 1.00 81.38 143 ALA A O 1
ATOM 1030 N N . SER A 1 144 ? 5.863 2.670 -10.642 1.00 84.69 144 SER A N 1
ATOM 1031 C CA . SER A 1 144 ? 5.100 2.094 -9.533 1.00 84.69 144 SER A CA 1
ATOM 1032 C C . SER A 1 144 ? 5.132 0.554 -9.559 1.00 84.69 144 SER A C 1
ATOM 1034 O O . SER A 1 144 ? 5.066 -0.044 -10.641 1.00 84.69 144 SER A O 1
ATOM 1036 N N . PRO A 1 145 ? 5.194 -0.121 -8.392 1.00 85.69 145 PRO A N 1
ATOM 1037 C CA . PRO A 1 145 ? 5.304 -1.582 -8.318 1.00 85.69 145 PRO A CA 1
ATOM 1038 C C . PRO A 1 145 ? 4.022 -2.302 -8.751 1.00 85.69 145 PRO A C 1
ATOM 1040 O O . PRO A 1 145 ? 4.068 -3.419 -9.252 1.00 85.69 145 PRO A O 1
ATOM 1043 N N . THR A 1 146 ? 2.863 -1.669 -8.568 1.00 89.56 146 THR A N 1
ATOM 1044 C CA . THR A 1 146 ? 1.553 -2.304 -8.792 1.00 89.56 146 THR A CA 1
ATOM 1045 C C . THR A 1 146 ? 0.578 -1.432 -9.575 1.00 89.56 146 THR A C 1
ATOM 1047 O O . THR A 1 146 ? -0.548 -1.854 -9.824 1.00 89.56 146 THR A O 1
ATOM 1050 N N . TYR A 1 147 ? 0.996 -0.241 -9.995 1.00 87.62 147 TYR A N 1
ATOM 1051 C CA . TYR A 1 147 ? 0.168 0.724 -10.713 1.00 87.62 147 TYR A CA 1
ATOM 1052 C C . TYR A 1 147 ? 0.811 1.110 -12.040 1.00 87.62 147 TYR A C 1
ATOM 1054 O O . TYR A 1 147 ? 2.016 0.936 -12.236 1.00 87.62 147 TYR A O 1
ATOM 1062 N N . TRP A 1 148 ? -0.011 1.595 -12.963 1.00 83.25 148 TRP A N 1
ATOM 1063 C CA . TRP A 1 148 ? 0.458 2.077 -14.254 1.00 83.25 148 TRP A CA 1
ATOM 1064 C C . TRP A 1 148 ? 1.189 3.410 -14.141 1.00 83.25 148 TRP A C 1
ATOM 1066 O O . TRP A 1 148 ? 0.818 4.265 -13.343 1.00 83.25 148 TRP A O 1
ATOM 1076 N N . ASP A 1 149 ? 2.161 3.597 -15.026 1.00 81.88 149 ASP A N 1
ATOM 1077 C CA . ASP A 1 149 ? 2.705 4.915 -15.331 1.00 81.88 149 ASP A CA 1
ATOM 1078 C C . ASP A 1 149 ? 1.629 5.714 -16.079 1.00 81.88 149 ASP A C 1
ATOM 1080 O O . ASP A 1 149 ? 0.896 5.155 -16.910 1.00 81.88 149 ASP A O 1
ATOM 1084 N N . GLY A 1 150 ? 1.520 7.015 -15.804 1.00 81.38 150 GLY A N 1
ATOM 1085 C CA . GLY A 1 150 ? 0.458 7.851 -16.373 1.00 81.38 150 GLY A CA 1
ATOM 1086 C C . GLY A 1 150 ? 0.458 7.812 -17.905 1.00 81.38 150 GLY A C 1
ATOM 1087 O O . GLY A 1 150 ? -0.594 7.642 -18.529 1.00 81.38 150 GLY A O 1
ATOM 1088 N N . TYR A 1 151 ? 1.649 7.852 -18.510 1.00 81.50 151 TYR A N 1
ATOM 1089 C CA . TYR A 1 151 ? 1.841 7.749 -19.959 1.00 81.50 151 TYR A CA 1
ATOM 1090 C C . TYR A 1 151 ? 1.304 6.429 -20.539 1.00 81.50 151 TYR A C 1
ATOM 1092 O O . TYR A 1 151 ? 0.609 6.421 -21.555 1.00 81.50 151 TYR A O 1
ATOM 1100 N N . MET A 1 152 ? 1.544 5.312 -19.848 1.00 81.06 152 MET A N 1
ATOM 1101 C CA . MET A 1 152 ? 1.200 3.965 -20.319 1.00 81.06 152 MET A CA 1
ATOM 1102 C C . MET A 1 152 ? -0.289 3.628 -20.195 1.00 81.06 152 MET A C 1
ATOM 1104 O O . MET A 1 152 ? -0.750 2.659 -20.795 1.00 81.06 152 MET A O 1
ATOM 1108 N N . ASN A 1 153 ? -1.059 4.411 -19.433 1.00 83.81 153 ASN A N 1
ATOM 1109 C CA . ASN A 1 153 ? -2.479 4.153 -19.195 1.00 83.81 153 ASN A CA 1
ATOM 1110 C C . ASN A 1 153 ? -3.362 5.383 -19.444 1.00 83.81 153 ASN A C 1
ATOM 1112 O O . ASN A 1 153 ? -4.257 5.690 -18.657 1.00 83.81 153 ASN A O 1
ATOM 1116 N N . LYS A 1 154 ? -3.124 6.094 -20.555 1.00 84.12 154 LYS A N 1
ATOM 1117 C CA . LYS A 1 154 ? -3.968 7.217 -21.018 1.00 84.12 154 LYS A CA 1
ATOM 1118 C C . LYS A 1 154 ? -4.183 8.301 -19.945 1.00 84.12 154 LYS A C 1
ATOM 1120 O O . LYS A 1 154 ? -5.269 8.867 -19.845 1.00 84.12 154 LYS A O 1
ATOM 1125 N N . GLY A 1 155 ? -3.167 8.556 -19.124 1.00 78.56 155 GLY A N 1
ATOM 1126 C CA . GLY A 1 155 ? -3.214 9.516 -18.021 1.00 78.56 155 GLY A CA 1
ATOM 1127 C C . GLY A 1 155 ? -3.863 9.000 -16.732 1.00 78.56 155 GLY A C 1
ATOM 1128 O O . GLY A 1 155 ? -4.132 9.804 -15.848 1.00 78.56 155 GLY A O 1
ATOM 1129 N N . ASN A 1 156 ? -4.143 7.697 -16.596 1.00 78.56 156 ASN A N 1
ATOM 1130 C CA . ASN A 1 156 ? -4.702 7.111 -15.373 1.00 78.56 156 ASN A CA 1
ATOM 1131 C C . ASN A 1 156 ? -3.664 6.255 -14.617 1.00 78.56 156 ASN A C 1
ATOM 1133 O O . ASN A 1 156 ? -3.556 5.052 -14.866 1.00 78.56 156 ASN A O 1
ATOM 1137 N N . PRO A 1 157 ? -2.956 6.825 -13.633 1.00 77.88 157 PRO A N 1
ATOM 1138 C CA . PRO A 1 157 ? -1.964 6.092 -12.851 1.00 77.88 157 PRO A CA 1
ATOM 1139 C C . PRO A 1 157 ? -2.574 5.329 -11.663 1.00 77.88 157 PRO A C 1
ATOM 1141 O O . PRO A 1 157 ? -1.906 4.537 -11.016 1.00 77.88 157 PRO A O 1
ATOM 1144 N N . ASN A 1 158 ? -3.864 5.502 -11.366 1.00 78.50 158 ASN A N 1
ATOM 1145 C CA . ASN A 1 158 ? -4.475 5.003 -10.125 1.00 78.50 158 ASN A CA 1
ATOM 1146 C C . ASN A 1 158 ? -5.097 3.606 -10.252 1.00 78.50 158 ASN A C 1
ATOM 1148 O O . ASN A 1 158 ? -5.681 3.086 -9.302 1.00 78.50 158 ASN A O 1
ATOM 1152 N N . THR A 1 159 ? -5.005 2.990 -11.430 1.00 82.88 159 THR A N 1
ATOM 1153 C CA . THR A 1 159 ? -5.587 1.665 -11.672 1.00 82.88 159 THR A CA 1
ATOM 1154 C C . THR A 1 159 ? -4.574 0.575 -11.357 1.00 82.88 159 THR A C 1
ATOM 1156 O O . THR A 1 159 ? -3.480 0.564 -11.926 1.00 82.88 159 THR A O 1
ATOM 1159 N N . LEU A 1 160 ? -4.958 -0.359 -10.482 1.00 87.12 160 LEU A N 1
ATOM 1160 C CA . LEU A 1 160 ? -4.145 -1.527 -10.156 1.00 87.12 160 LEU A CA 1
ATOM 1161 C C . LEU A 1 160 ? -3.821 -2.316 -11.432 1.00 87.12 160 LEU A C 1
ATOM 1163 O O . LEU A 1 160 ? -4.712 -2.700 -12.192 1.00 87.12 160 LEU A O 1
ATOM 1167 N N . ASN A 1 161 ? -2.541 -2.602 -11.631 1.00 89.50 161 ASN A N 1
ATOM 1168 C CA . ASN A 1 161 ? -2.048 -3.429 -12.713 1.00 89.50 161 ASN A CA 1
ATOM 1169 C C . ASN A 1 161 ? -1.660 -4.814 -12.185 1.00 89.50 161 ASN A C 1
ATOM 1171 O O . ASN A 1 161 ? -0.584 -5.004 -11.612 1.00 89.50 161 ASN A O 1
ATOM 1175 N N . LEU A 1 162 ? -2.516 -5.807 -12.441 1.00 90.88 162 LEU A N 1
ATOM 1176 C CA . LEU A 1 162 ? -2.264 -7.192 -12.034 1.00 90.88 162 LEU A CA 1
ATOM 1177 C C . LEU A 1 162 ? -0.999 -7.782 -12.671 1.00 90.88 162 LEU A C 1
ATOM 1179 O O . LEU A 1 162 ? -0.357 -8.626 -12.053 1.00 90.88 162 LEU A O 1
ATOM 1183 N N . LYS A 1 163 ? -0.592 -7.319 -13.862 1.00 91.06 163 LYS A N 1
ATOM 1184 C CA . LYS A 1 163 ? 0.670 -7.743 -14.486 1.00 91.06 163 LYS A CA 1
ATOM 1185 C C . LYS A 1 163 ? 1.862 -7.306 -13.638 1.00 91.06 163 LYS A C 1
ATOM 1187 O O . LYS A 1 163 ? 2.751 -8.112 -13.394 1.00 91.06 163 LYS A O 1
ATOM 1192 N N . TYR A 1 164 ? 1.879 -6.056 -13.182 1.00 90.94 164 TYR A N 1
ATOM 1193 C CA . TYR A 1 164 ? 2.980 -5.531 -12.368 1.00 90.94 164 TYR A CA 1
ATOM 1194 C C . TYR A 1 164 ? 2.976 -6.124 -10.962 1.00 90.94 164 TYR A C 1
ATOM 1196 O O . TYR A 1 164 ? 4.023 -6.541 -10.474 1.00 90.94 164 TYR A O 1
ATOM 1204 N N . PHE A 1 165 ? 1.793 -6.297 -10.365 1.00 91.19 165 PHE A N 1
ATOM 1205 C CA . PHE A 1 165 ? 1.669 -7.039 -9.113 1.00 91.19 165 PHE A CA 1
ATOM 1206 C C . PHE A 1 165 ? 2.253 -8.453 -9.232 1.00 91.19 165 PHE A C 1
ATOM 1208 O O . PHE A 1 165 ? 3.067 -8.853 -8.403 1.00 91.19 165 PHE A O 1
ATOM 1215 N N . LYS A 1 166 ? 1.911 -9.183 -10.301 1.00 91.12 166 LYS A N 1
ATOM 1216 C CA . LYS A 1 166 ? 2.443 -10.528 -10.537 1.00 91.12 166 LYS A CA 1
ATOM 1217 C C . LYS A 1 166 ? 3.967 -10.524 -10.715 1.00 91.12 166 LYS A C 1
ATOM 1219 O O . LYS A 1 166 ? 4.634 -11.398 -10.187 1.00 91.12 166 LYS A O 1
ATOM 1224 N N . GLN A 1 167 ? 4.538 -9.509 -11.369 1.00 91.19 167 GLN A N 1
ATOM 1225 C CA . GLN A 1 167 ? 5.998 -9.362 -11.490 1.00 91.19 167 GLN A CA 1
ATOM 1226 C C . GLN A 1 167 ? 6.722 -9.171 -10.150 1.00 91.19 167 GLN A C 1
ATOM 1228 O O . GLN A 1 167 ? 7.923 -9.438 -10.082 1.00 91.19 167 GLN A O 1
ATOM 1233 N N . LEU A 1 168 ? 6.047 -8.633 -9.129 1.00 89.50 168 LEU A N 1
ATOM 1234 C CA . LEU A 1 168 ? 6.568 -8.578 -7.764 1.00 89.50 168 LEU A CA 1
ATOM 1235 C C . LEU A 1 168 ? 6.356 -9.921 -7.064 1.00 89.50 168 LEU A C 1
ATOM 1237 O O . LEU A 1 168 ? 7.304 -10.471 -6.519 1.00 89.50 168 LEU A O 1
ATOM 1241 N N . TYR A 1 169 ? 5.136 -10.458 -7.125 1.00 89.75 169 TYR A N 1
ATOM 1242 C CA . TYR A 1 169 ? 4.757 -11.720 -6.486 1.00 89.75 169 TYR A CA 1
ATOM 1243 C C . TYR A 1 169 ? 5.638 -12.898 -6.923 1.00 89.75 169 TYR A C 1
ATOM 1245 O O . TYR A 1 169 ? 6.188 -13.596 -6.079 1.00 89.75 169 TYR A O 1
ATOM 1253 N N . ASP A 1 170 ? 5.862 -13.051 -8.231 1.00 90.94 170 ASP A N 1
ATOM 1254 C CA . ASP A 1 170 ? 6.656 -14.137 -8.823 1.00 90.94 170 ASP A CA 1
ATOM 1255 C C . ASP A 1 170 ? 8.151 -14.089 -8.435 1.00 90.94 170 ASP A C 1
ATOM 1257 O O . ASP A 1 170 ? 8.910 -14.986 -8.799 1.00 90.94 170 ASP A O 1
ATOM 1261 N N . ARG A 1 171 ? 8.613 -13.038 -7.738 1.00 85.81 171 ARG A N 1
ATOM 1262 C CA . ARG A 1 171 ? 9.990 -12.970 -7.220 1.00 85.81 171 ARG A CA 1
ATOM 1263 C C . ARG A 1 171 ? 10.194 -13.865 -6.003 1.00 85.81 171 ARG A C 1
ATOM 1265 O O . ARG A 1 171 ? 11.340 -14.174 -5.687 1.00 85.81 171 ARG A O 1
ATOM 1272 N N . LEU A 1 172 ? 9.116 -14.260 -5.328 1.00 88.56 172 LEU A N 1
ATOM 1273 C CA . LEU A 1 172 ? 9.181 -15.155 -4.183 1.00 88.56 172 LEU A CA 1
ATOM 1274 C C . LEU A 1 172 ? 8.935 -16.605 -4.619 1.00 88.56 172 LEU A C 1
ATOM 1276 O O . LEU A 1 172 ? 7.950 -16.876 -5.307 1.00 88.56 172 LEU A O 1
ATOM 1280 N N . PRO A 1 173 ? 9.798 -17.556 -4.224 1.00 83.31 173 PRO A N 1
ATOM 1281 C CA . PRO A 1 173 ? 9.570 -18.964 -4.509 1.00 83.31 173 PRO A CA 1
ATOM 1282 C C . PRO A 1 173 ? 8.432 -19.512 -3.635 1.00 83.31 173 PRO A C 1
ATOM 1284 O O . PRO A 1 173 ? 8.566 -19.587 -2.418 1.00 83.31 173 PRO A O 1
ATOM 1287 N N . GLU A 1 174 ? 7.338 -19.972 -4.251 1.00 83.31 174 GLU A N 1
ATOM 1288 C CA . GLU A 1 174 ? 6.179 -20.542 -3.530 1.00 83.31 174 GLU A CA 1
ATOM 1289 C C . GLU A 1 174 ? 6.525 -21.789 -2.693 1.00 83.31 174 GLU A C 1
ATOM 1291 O O . GLU A 1 174 ? 5.807 -22.138 -1.760 1.00 83.31 174 GLU A O 1
ATOM 1296 N N . SER A 1 175 ? 7.624 -22.474 -3.021 1.00 85.25 175 SER A N 1
ATOM 1297 C CA . SER A 1 175 ? 8.085 -23.666 -2.307 1.00 85.25 175 SER A CA 1
ATOM 1298 C C . SER A 1 175 ? 8.774 -23.369 -0.975 1.00 85.25 175 SER A C 1
ATOM 1300 O O . SER A 1 175 ? 8.957 -24.294 -0.185 1.00 85.25 175 SER A O 1
ATOM 1302 N N . ASP A 1 176 ? 9.218 -22.130 -0.745 1.00 85.06 176 ASP A N 1
ATOM 1303 C CA . ASP A 1 176 ? 9.934 -21.760 0.475 1.00 85.06 176 ASP A CA 1
ATOM 1304 C C . ASP A 1 176 ? 8.973 -21.108 1.483 1.00 85.06 176 ASP A C 1
ATOM 1306 O O . ASP A 1 176 ? 8.514 -19.985 1.262 1.00 85.06 176 ASP A O 1
ATOM 1310 N N . PRO A 1 177 ? 8.676 -21.767 2.618 1.00 82.12 177 PRO A N 1
ATOM 1311 C CA . PRO A 1 177 ? 7.808 -21.203 3.648 1.00 82.12 177 PRO A CA 1
ATOM 1312 C C . PRO A 1 177 ? 8.412 -19.975 4.349 1.00 82.12 177 PRO A C 1
ATOM 1314 O O . PRO A 1 177 ? 7.694 -19.290 5.074 1.00 82.12 177 PRO A O 1
ATOM 1317 N N . ASN A 1 178 ? 9.706 -19.700 4.153 1.00 82.56 178 ASN A N 1
ATOM 1318 C CA . ASN A 1 178 ? 10.395 -18.532 4.697 1.00 82.56 178 ASN A CA 1
ATOM 1319 C C . ASN A 1 178 ? 10.598 -17.420 3.657 1.00 82.56 178 ASN A C 1
ATOM 1321 O O . ASN A 1 178 ? 11.250 -16.423 3.970 1.00 82.56 178 ASN A O 1
ATOM 1325 N N . ALA A 1 179 ? 10.072 -17.572 2.435 1.00 85.12 179 ALA A N 1
ATOM 1326 C CA . ALA A 1 179 ? 10.180 -16.540 1.413 1.00 85.12 179 ALA A CA 1
ATOM 1327 C C . ALA A 1 179 ? 9.539 -15.232 1.893 1.00 85.12 179 ALA A C 1
ATOM 1329 O O . ALA A 1 179 ? 8.387 -15.206 2.331 1.00 85.12 179 ALA A O 1
ATOM 1330 N N . ASN A 1 180 ? 10.282 -14.133 1.775 1.00 85.31 180 ASN A N 1
ATOM 1331 C CA . ASN A 1 180 ? 9.846 -12.820 2.225 1.00 85.31 180 ASN A CA 1
ATOM 1332 C C . ASN A 1 180 ? 10.239 -11.732 1.220 1.00 85.31 180 ASN A C 1
ATOM 1334 O O . ASN A 1 180 ? 11.225 -11.859 0.493 1.00 85.31 180 ASN A O 1
ATOM 1338 N N . PHE A 1 181 ? 9.482 -10.634 1.194 1.00 84.50 181 PHE A N 1
ATOM 1339 C CA . PHE A 1 181 ? 9.814 -9.445 0.404 1.00 84.50 181 PHE A CA 1
ATOM 1340 C C . PHE A 1 181 ? 10.924 -8.640 1.086 1.00 84.50 181 PHE A C 1
ATOM 1342 O O . PHE A 1 181 ? 10.718 -7.514 1.543 1.00 84.50 181 PHE A O 1
ATOM 1349 N N . ASP A 1 182 ? 12.106 -9.241 1.168 1.00 82.56 182 ASP A N 1
ATOM 1350 C CA . ASP A 1 182 ? 13.280 -8.607 1.743 1.00 82.56 182 ASP A CA 1
ATOM 1351 C C . ASP A 1 182 ? 13.808 -7.494 0.836 1.00 82.56 182 ASP A C 1
ATOM 1353 O O . ASP A 1 182 ? 13.432 -7.341 -0.332 1.00 82.56 182 ASP A O 1
ATOM 1357 N N . TYR A 1 183 ? 14.721 -6.701 1.390 1.00 75.38 183 TYR A N 1
ATOM 1358 C CA . TYR A 1 183 ? 15.266 -5.525 0.726 1.00 75.38 183 TYR A CA 1
ATOM 1359 C C . TYR A 1 183 ? 15.793 -5.822 -0.690 1.00 75.38 183 TYR A C 1
ATOM 1361 O O . TYR A 1 183 ? 15.515 -5.061 -1.618 1.00 75.38 183 TYR A O 1
ATOM 1369 N N . ASP A 1 184 ? 16.496 -6.940 -0.877 1.00 76.56 184 ASP A N 1
ATOM 1370 C CA . ASP A 1 184 ? 17.072 -7.308 -2.174 1.00 76.56 184 ASP A CA 1
ATOM 1371 C C . ASP A 1 184 ? 15.994 -7.622 -3.222 1.00 76.56 184 ASP A C 1
ATOM 1373 O O . ASP A 1 184 ? 16.107 -7.183 -4.367 1.00 76.56 184 ASP A O 1
ATOM 1377 N N . VAL A 1 185 ? 14.903 -8.285 -2.821 1.00 81.19 185 VAL A N 1
ATOM 1378 C CA . VAL A 1 185 ? 13.749 -8.566 -3.693 1.00 81.19 185 VAL A CA 1
ATOM 1379 C C . VAL A 1 185 ? 13.093 -7.261 -4.145 1.00 81.19 185 VAL A C 1
ATOM 1381 O O . VAL A 1 185 ? 12.794 -7.074 -5.328 1.00 81.19 185 VAL A O 1
ATOM 1384 N N . VAL A 1 186 ? 12.894 -6.331 -3.208 1.00 80.94 186 VAL A N 1
ATOM 1385 C CA . VAL A 1 186 ? 12.267 -5.034 -3.490 1.00 80.94 186 VAL A CA 1
ATOM 1386 C C . VAL A 1 186 ? 13.154 -4.176 -4.395 1.00 80.94 186 VAL A C 1
ATOM 1388 O O . VAL A 1 186 ? 12.645 -3.549 -5.327 1.00 80.94 186 VAL A O 1
ATOM 1391 N N . VAL A 1 187 ? 14.472 -4.156 -4.170 1.00 76.25 187 VAL A N 1
ATOM 1392 C CA . VAL A 1 187 ? 15.419 -3.399 -5.006 1.00 76.25 187 VAL A CA 1
ATOM 1393 C C . VAL A 1 187 ? 15.503 -3.959 -6.420 1.00 76.25 187 VAL A C 1
ATOM 1395 O O . VAL A 1 187 ? 15.447 -3.182 -7.375 1.00 76.25 187 VAL A O 1
ATOM 1398 N N . ASP A 1 188 ? 15.590 -5.280 -6.570 1.00 78.25 188 ASP A N 1
ATOM 1399 C CA . ASP A 1 188 ? 15.610 -5.928 -7.883 1.00 78.25 188 ASP A CA 1
ATOM 1400 C C . ASP A 1 188 ? 14.323 -5.630 -8.671 1.00 78.25 188 ASP A C 1
ATOM 1402 O O . ASP A 1 188 ? 14.361 -5.161 -9.815 1.00 78.25 188 ASP A O 1
ATOM 1406 N N . HIS A 1 189 ? 13.161 -5.771 -8.024 1.00 85.56 189 HIS A N 1
ATOM 1407 C CA . HIS A 1 189 ? 11.884 -5.408 -8.634 1.00 85.56 189 HIS A CA 1
ATOM 1408 C C . HIS A 1 189 ? 11.832 -3.920 -9.020 1.00 85.56 189 HIS A C 1
ATOM 1410 O O . HIS A 1 189 ? 11.379 -3.570 -10.114 1.00 85.56 189 HIS A O 1
ATOM 1416 N N . ARG A 1 190 ? 12.338 -3.028 -8.161 1.00 81.06 190 ARG A N 1
ATOM 1417 C CA . ARG A 1 190 ? 12.380 -1.582 -8.416 1.00 81.06 190 ARG A CA 1
ATOM 1418 C C . ARG 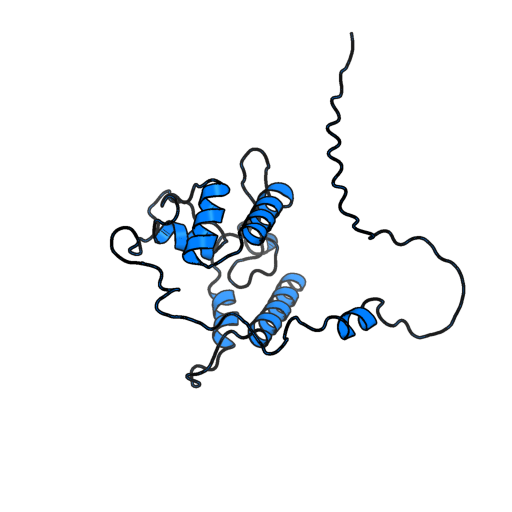A 1 190 ? 13.296 -1.215 -9.589 1.00 81.06 190 ARG A C 1
ATOM 1420 O O . ARG A 1 190 ? 12.971 -0.286 -10.334 1.00 81.06 190 ARG A O 1
ATOM 1427 N N . ALA A 1 191 ? 14.410 -1.917 -9.778 1.00 78.00 191 ALA A N 1
ATOM 1428 C CA . ALA A 1 191 ? 15.278 -1.740 -10.942 1.00 78.00 191 ALA A CA 1
ATOM 1429 C C . ALA A 1 191 ? 14.584 -2.208 -12.233 1.00 78.00 191 ALA A C 1
ATOM 1431 O O . ALA A 1 191 ? 14.590 -1.501 -13.242 1.00 78.00 191 ALA A O 1
ATOM 1432 N N . MET A 1 192 ? 13.904 -3.357 -12.186 1.00 85.25 192 MET A N 1
ATOM 1433 C CA . MET A 1 192 ? 13.118 -3.870 -13.312 1.00 85.25 192 MET A CA 1
ATOM 1434 C C . MET A 1 192 ? 11.988 -2.912 -13.719 1.00 85.25 192 MET A C 1
ATOM 1436 O O . MET A 1 192 ? 11.812 -2.636 -14.911 1.00 85.25 192 MET A O 1
ATOM 1440 N N . ARG A 1 193 ? 11.245 -2.363 -12.748 1.00 87.00 193 ARG A N 1
ATOM 1441 C CA . ARG A 1 193 ? 10.169 -1.401 -13.028 1.00 87.00 193 ARG A CA 1
ATOM 1442 C C . ARG A 1 193 ? 10.700 -0.129 -13.672 1.00 87.00 193 ARG A C 1
ATOM 1444 O O . ARG A 1 193 ? 10.129 0.298 -14.667 1.00 87.00 193 ARG A O 1
ATOM 1451 N N . PHE A 1 194 ? 11.829 0.394 -13.195 1.00 80.50 194 PHE A N 1
ATOM 1452 C CA . PHE A 1 194 ? 12.491 1.539 -13.821 1.00 80.50 194 PHE A CA 1
ATOM 1453 C C . PHE A 1 194 ? 12.837 1.274 -15.294 1.00 80.50 194 PHE A C 1
ATOM 1455 O O . PHE A 1 194 ? 12.471 2.060 -16.161 1.00 80.50 194 PHE A O 1
ATOM 1462 N N . ASN A 1 195 ? 13.458 0.133 -15.602 1.00 81.12 195 ASN A N 1
ATOM 1463 C CA . ASN A 1 195 ? 13.791 -0.217 -16.988 1.00 81.12 195 ASN A CA 1
ATOM 1464 C C . ASN A 1 195 ? 12.544 -0.383 -17.869 1.00 81.12 195 ASN A C 1
ATOM 1466 O O . ASN A 1 195 ? 12.548 -0.013 -19.041 1.00 81.12 195 ASN A O 1
ATOM 1470 N N . THR A 1 196 ? 11.457 -0.911 -17.306 1.00 84.56 196 THR A N 1
ATOM 1471 C CA . THR A 1 196 ? 10.169 -1.025 -18.004 1.00 84.56 196 THR A CA 1
ATOM 1472 C C . THR A 1 196 ? 9.568 0.348 -18.312 1.00 84.56 196 THR A C 1
ATOM 1474 O O . THR A 1 196 ? 8.976 0.510 -19.372 1.00 84.56 196 THR A O 1
ATOM 1477 N N . SER A 1 197 ? 9.723 1.317 -17.405 1.00 81.12 197 SER A N 1
ATOM 1478 C CA . SER A 1 197 ? 9.270 2.702 -17.586 1.00 81.12 197 SER A CA 1
ATOM 1479 C C . SER A 1 197 ? 10.080 3.461 -18.635 1.00 81.12 197 SER A C 1
ATOM 1481 O O . SER A 1 197 ? 9.526 4.250 -19.381 1.00 81.12 197 SER A O 1
ATOM 1483 N N . VAL A 1 198 ? 11.385 3.196 -18.729 1.00 81.00 198 VAL A N 1
ATOM 1484 C CA . VAL A 1 198 ? 12.272 3.842 -19.715 1.00 81.00 198 VAL A CA 1
ATOM 1485 C C . VAL A 1 198 ? 12.117 3.258 -21.128 1.00 81.00 198 VAL A C 1
ATOM 1487 O O . VAL A 1 198 ? 12.466 3.913 -22.105 1.00 81.00 198 VAL A O 1
ATOM 1490 N N . SER A 1 199 ? 11.637 2.018 -21.255 1.00 82.62 199 SER A N 1
ATOM 1491 C CA . SER A 1 199 ? 11.599 1.285 -22.534 1.00 82.62 199 SER A CA 1
ATOM 1492 C C . SER A 1 199 ? 10.263 1.329 -23.281 1.00 82.62 199 SER A C 1
ATOM 1494 O O . SER A 1 199 ? 10.188 0.794 -24.388 1.00 82.62 199 SER A O 1
ATOM 1496 N N . GLN A 1 200 ? 9.225 1.930 -22.701 1.00 75.31 200 GLN A N 1
ATOM 1497 C CA . GLN A 1 200 ? 7.875 2.037 -23.266 1.00 75.31 200 GLN A CA 1
ATOM 1498 C C . GLN A 1 200 ? 7.475 3.499 -23.418 1.00 75.31 200 GLN A C 1
ATOM 1500 O O . GLN A 1 200 ? 6.790 3.797 -24.420 1.00 75.31 200 GLN A O 1
#

Sequence (200 aa):
MQPFPALIALALAGAVSAYPGEGSTGDNKTPTCPYAAQAANAKRQSSTSSSATFDPVKQKIDVTGVHAFKAPAKGDKRGPCPALNALANHGYLPHNGVTNFTEASEACNKVFGMGEDVSNLLSTLGTLLSGDPKTSVWDISDASPTYWDGYMNKGNPNTLNLKYFKQLYDRLPESDPNANFDYDVVVDHRAMRFNTSVSQ

Foldseek 3Di:
DDDDDDDPPPDPPDDPPPDPDDDDDDDDDDPDPPCPVVVVVPPPPPPVCPVDDDDCVVLDDDCDDLQPFDDQDVQQDDFQPVLLQSCLRRVLAVVSSDDDLVSQLVSCCNNVVDDSVRSVVVQVCQQPVAHDVVVSDGDDDALDQFFHDCVVPVRDGGDGDVVSVVLLVVLFDPPDPPTDCDPVSVVVSSVVSVVVRVPD

pLDDT: mean 70.81, std 20.87, range [31.52, 97.81]

=== Feature glossary ===
The record interleaves many kinds of information about one protein. Here is each kind framed as the question it answers.

Q: What does the local fold look like, residue by residue?
A: The Foldseek 3Di string encodes local tertiary geometry as a 20-letter alphabet — one character per residue — derived from the relative positions of nearby Cα atoms. Unlike the amino-acid sequence, 3Di is a direct function of the 3D structure, so two proteins with the same fold have similar 3Di strings even at low sequence identity.

Q: Which residues are in helices, strands, or loops?
A: The SS8 string is DSSP's per-residue secondary-structure call. α-helix (H) means an i→i+4 H-bond ladder; β-strand (E) means the residue participates in a β-sheet; 3₁₀ (G) and π (I) are tighter and wider helices; T/S are turns/bends; '-' is loop.

Q: How big and how compact is the whole molecule?
A: Radius of gyration (Rg) is the root-mean-square distance of Cα atoms from their centroid — a single number for overall size and compactness. A globular domain of N residues has Rg ≈ 2.2·N^0.38 Å; an extended or disordered chain has a much larger Rg. The Cα contact count is the number of residue pairs whose Cα atoms are within 8 Å and are more than four positions apart in sequence — a standard proxy for tertiary packing density. The bounding box is the smallest axis-aligned box enclosing all Cα atoms.

Q: Where is each backbone atom in 3D?
A: Structure coordinates are given as an mmCIF _atom_site loop: one row per atom with element, residue name, chain id, sequence number, and x/y/z position in Å. Only the four main-chain atoms per residue are included here; side chains are omitted to keep the record compact.

Q: What is the amino-acid chain?
A: Primary structure: the covalent order of the twenty standard amino acids along the backbone. Two proteins with the same sequence will (almost always) fold to the same structure; two with 30% identity often share a fold but not the details.

Q: What if only a Cα trace is available?
A: Three-state secondary structure (P-SEA) collapses the eight DSSP classes into helix (a), strand (b), and coil (c). P-SEA assigns these from Cα geometry alone — distances and angles — without requiring backbone oxygens, so it works on any Cα trace.

Q: What family and function is it annotated with?
A: Database cross-references. InterPro integrates a dozen domain/family signature databases into unified entries with residue-range hits. GO terms attach function/process/location labels with evidence codes. CATH codes position the fold in a four-level structural taxonomy. Organism is the NCBI-taxonomy species name.

Q: How confident is the AlphaFold model at each residue?
A: pLDDT is the predicted lDDT-Cα score: AlphaFold's confidence that the local environment of each residue (all inter-atomic distances within 15 Å) is correctly placed. It is a per-residue number between 0 and 100, with higher meaning more reliable.

Q: How mobile is each atom in the crystal?
A: B-factor (Debye–Waller factor) reflects atomic displacement in the crystal lattice. It is an experimental observable (units Å²), not a prediction; low values mean the atom is pinned down, high values mean it moves or is heterogeneous across the crystal.

Q: Which residues are buried vs exposed?
A: SASA measures how much of the protein is reachable by solvent. It is computed by rolling a water-sized probe over the atomic surface and summing the exposed area (Å²). Per-residue SASA distinguishes core (buried, low SASA) from surface (exposed, high SASA) residues; total SASA is a whole-molecule size measure.

Q: What do the diagnostic plots show?
A: Plot images: a contact map (which residues are close in 3D, as an N×N binary image), a Ramachandran scatter (backbone torsion angles, revealing secondary-structure composition at a glance), and — for AlphaFold structures — a PAE heatmap (pairwise prediction confidence).

Q: What known structures does this most resemble?
A: The Foldseek neighbor list gives the closest experimentally determined structures in the PDB, ranked by structural alignment. TM-score near 1 means near-identical fold; near 0.3 means only rough topology match. This is how one finds what a novel AlphaFold prediction most resembles in the solved-structure universe.

Q: Are the domains correctly placed relative to each other?
A: Predicted aligned error is AlphaFold's pairwise confidence. Unlike pLDDT (per-residue), PAE is per-residue-pair and captures whether two parts of the structure are correctly placed relative to each other. Units are ångströms of expected positional error.

Q: What do the rendered images show?
A: Structure images are PyMOL renders from six orthogonal camera directions. Cartoon representation draws helices as coils and strands as arrows; sticks shows the backbone as bonds; surface shows the solvent-excluded envelope. Rainbow coloring maps sequence position to hue (blue→red, N→C); chain coloring assigns a distinct color per polypeptide.

Q: What are the backbone torsion angles?
A: φ (phi) and ψ (psi) are the two rotatable backbone dihedrals per residue: φ is the C(i-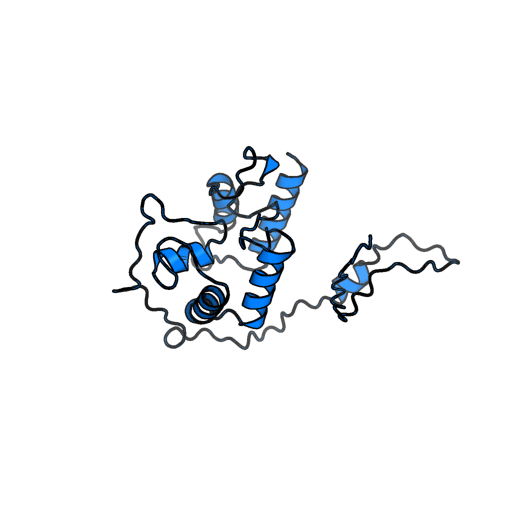1)–N–Cα–C torsion, ψ is the N–Cα–C–N(i+1) torsion, both in degrees on (−180°, 180°]. α-helical residues cluster near (−60°, −45°); β-strand residues near (−120°, +130°). A Ramachandran plot is simply a scatter of (φ, ψ) for every residue.